Protein AF-A0AAD9DEN1-F1 (afdb_monomer)

Radius of gyration: 35.9 Å; Cα contacts (8 Å, |Δi|>4): 33; chains: 1; bounding box: 87×64×92 Å

Foldseek 3Di:
DDDDDDDDDDDDDDDDPPPDDQPPPPDAAPVPRHGGDHVVPDPPPPPDDDDVPVPPPVCDPDPPPPDDPVVVVVVVVVVVVVVVVVVVVVVVVVVPPPPDDPPPPPPDPDPVVVVVVVVVVVVVVVVVVVVVVVVVVVVVVVVVVVVVVVVVVVVVVVVVVVVPPPPPDDDDDDDDDDDDDDDDDDDDDDDDDDDDDDDDDDDD

Structure (mmCIF, N/CA/C/O backbone):
data_AF-A0AAD9DEN1-F1
#
_entry.id   AF-A0AAD9DEN1-F1
#
loop_
_atom_site.group_PDB
_atom_site.id
_atom_site.type_symbol
_atom_site.label_atom_id
_atom_site.label_alt_id
_atom_site.label_comp_id
_atom_site.label_asym_id
_atom_site.label_entity_id
_atom_site.label_seq_id
_atom_site.pdbx_PDB_ins_code
_atom_site.Cartn_x
_atom_site.Cartn_y
_atom_site.Cartn_z
_atom_site.occupancy
_atom_site.B_iso_or_equiv
_atom_site.auth_seq_id
_atom_site.auth_comp_id
_atom_site.auth_asym_id
_atom_site.auth_atom_id
_atom_site.pdbx_PDB_model_num
ATOM 1 N N . MET A 1 1 ? 27.061 30.970 -52.692 1.00 43.72 1 MET A N 1
ATOM 2 C CA . MET A 1 1 ? 28.138 30.834 -51.692 1.00 43.72 1 MET A CA 1
ATOM 3 C C . MET A 1 1 ? 27.458 30.962 -50.343 1.00 43.72 1 MET A C 1
ATOM 5 O O . MET A 1 1 ? 27.086 32.064 -49.971 1.00 43.72 1 MET A O 1
ATOM 9 N N . GLY A 1 2 ? 27.069 29.817 -49.777 1.00 44.62 2 GLY A N 1
ATOM 10 C CA . GLY A 1 2 ? 26.185 29.726 -48.613 1.00 44.62 2 GLY A CA 1
ATOM 11 C C . GLY A 1 2 ? 26.979 29.827 -47.318 1.00 44.62 2 GLY A C 1
ATOM 12 O O . GLY A 1 2 ? 28.041 29.221 -47.224 1.00 44.62 2 GLY A O 1
ATOM 13 N N . GLY A 1 3 ? 26.462 30.630 -46.388 1.00 46.59 3 GLY A N 1
ATOM 14 C CA . GLY A 1 3 ? 27.059 30.919 -45.093 1.00 46.59 3 GLY A CA 1
ATOM 15 C C . GLY A 1 3 ? 27.027 29.726 -44.144 1.00 46.59 3 GLY A C 1
ATOM 16 O O . GLY A 1 3 ? 26.066 28.962 -44.087 1.00 46.59 3 GLY A O 1
ATOM 17 N N . GLU A 1 4 ? 28.126 29.604 -43.424 1.00 50.53 4 GLU A N 1
ATOM 18 C CA . GLU A 1 4 ? 28.430 28.655 -42.369 1.00 50.53 4 GLU A CA 1
ATOM 19 C C . GLU A 1 4 ? 28.041 29.296 -41.028 1.00 50.53 4 GLU A C 1
ATOM 21 O O . GLU A 1 4 ? 28.682 30.235 -40.564 1.00 50.53 4 GLU A O 1
ATOM 26 N N . GLU A 1 5 ? 26.941 28.832 -40.432 1.00 51.56 5 GLU A N 1
ATOM 27 C CA . GLU A 1 5 ? 26.502 29.254 -39.099 1.00 51.56 5 GLU A CA 1
ATOM 28 C C . GLU A 1 5 ? 26.865 28.166 -38.084 1.00 51.56 5 GLU A C 1
ATOM 30 O O . GLU A 1 5 ? 26.229 27.116 -37.975 1.00 51.56 5 GLU A O 1
ATOM 35 N N . GLU A 1 6 ? 27.952 28.425 -37.364 1.00 51.97 6 GLU A N 1
ATOM 36 C CA . GLU A 1 6 ? 28.507 27.586 -36.311 1.00 51.97 6 GLU A CA 1
ATOM 37 C C . GLU A 1 6 ? 27.709 27.789 -35.010 1.00 51.97 6 GLU A C 1
ATOM 39 O O . GLU A 1 6 ? 27.889 28.762 -34.278 1.00 51.97 6 GLU A O 1
ATOM 44 N N . SER A 1 7 ? 26.788 26.872 -34.706 1.00 55.56 7 SER A N 1
ATOM 45 C CA . SER A 1 7 ? 26.032 26.886 -33.450 1.00 55.56 7 SER A CA 1
ATOM 46 C C . SER A 1 7 ? 26.725 26.031 -32.385 1.00 55.56 7 SER A C 1
ATOM 48 O O . SER A 1 7 ? 26.559 24.810 -32.330 1.00 55.56 7 SER A O 1
ATOM 50 N N . GLN A 1 8 ? 27.486 26.681 -31.507 1.00 55.56 8 GLN A N 1
ATOM 51 C CA . GLN A 1 8 ? 28.039 26.077 -30.296 1.00 55.56 8 GLN A CA 1
ATOM 52 C C . GLN A 1 8 ? 26.941 25.968 -29.225 1.00 55.56 8 GLN A C 1
ATOM 54 O O . GLN A 1 8 ? 26.391 26.976 -28.782 1.00 55.56 8 GLN A O 1
ATOM 59 N N . SER A 1 9 ? 26.621 24.748 -28.778 1.00 43.84 9 SER A N 1
ATOM 60 C CA . SER A 1 9 ? 25.718 24.514 -27.642 1.00 43.84 9 SER A CA 1
ATOM 61 C C . SER A 1 9 ? 26.461 23.840 -26.486 1.00 43.84 9 SER A C 1
ATOM 63 O O . SER A 1 9 ? 26.924 22.706 -26.572 1.00 43.84 9 SER A O 1
ATOM 65 N N . ASN A 1 10 ? 26.573 24.579 -25.381 1.00 49.44 10 ASN A N 1
ATOM 66 C CA . ASN A 1 10 ? 27.095 24.125 -24.099 1.00 49.44 10 ASN A CA 1
ATOM 67 C C . ASN A 1 10 ? 25.929 24.027 -23.105 1.00 49.44 10 ASN A C 1
ATOM 69 O O . ASN A 1 10 ? 25.316 25.045 -22.805 1.00 49.44 10 ASN A O 1
ATOM 73 N N . THR A 1 11 ? 25.625 22.836 -22.584 1.00 40.72 11 THR A N 1
ATOM 74 C CA . THR A 1 11 ? 25.112 22.635 -21.212 1.00 40.72 11 THR A CA 1
ATOM 75 C C . THR A 1 11 ? 25.212 21.159 -20.808 1.00 40.72 11 THR A C 1
ATOM 77 O O . THR A 1 11 ? 24.888 20.244 -21.561 1.00 40.72 11 THR A O 1
ATOM 80 N N . GLN A 1 12 ? 25.712 20.939 -19.592 1.00 55.72 12 GLN A N 1
ATOM 81 C CA . GLN A 1 12 ? 26.040 19.646 -18.991 1.00 55.72 12 GLN A CA 1
ATOM 82 C C . GLN A 1 12 ? 24.822 19.007 -18.300 1.00 55.72 12 GLN A C 1
ATOM 84 O O . GLN A 1 12 ? 24.053 19.686 -17.624 1.00 55.72 12 GLN A O 1
ATOM 89 N N . GLY A 1 13 ? 24.694 17.678 -18.389 1.00 40.97 13 GLY A N 1
ATOM 90 C CA . GLY A 1 13 ? 23.734 16.887 -17.610 1.00 40.97 13 GLY A CA 1
ATOM 91 C C . GLY A 1 13 ? 23.827 15.396 -17.941 1.00 40.97 13 GLY A C 1
ATOM 92 O O . GLY A 1 13 ? 23.319 14.947 -18.964 1.00 40.97 13 GLY A O 1
ATOM 93 N N . GLY A 1 14 ? 24.527 14.628 -17.103 1.00 49.00 14 GLY A N 1
ATOM 94 C CA . GLY A 1 14 ? 24.851 13.221 -17.344 1.00 49.00 14 GLY A CA 1
ATOM 95 C C . GLY A 1 14 ? 23.647 12.272 -17.375 1.00 49.00 14 GLY A C 1
ATOM 96 O O . GLY A 1 14 ? 22.783 12.337 -16.509 1.00 49.00 14 GLY A O 1
ATOM 97 N N . ALA A 1 15 ? 23.634 11.368 -18.362 1.00 46.31 15 ALA A N 1
ATOM 98 C CA . ALA A 1 15 ? 23.240 9.955 -18.266 1.00 46.31 15 ALA A CA 1
ATOM 99 C C . ALA A 1 15 ? 23.145 9.338 -19.676 1.00 46.31 15 ALA A C 1
ATOM 101 O O . ALA A 1 15 ? 22.338 9.740 -20.512 1.00 46.31 15 ALA A O 1
ATOM 102 N N . THR A 1 16 ? 23.940 8.290 -19.890 1.00 48.41 16 THR A N 1
ATOM 103 C CA . THR A 1 16 ? 23.879 7.312 -20.990 1.00 48.41 16 THR A CA 1
ATOM 104 C C . THR A 1 16 ? 24.191 7.815 -22.406 1.00 48.41 16 THR A C 1
ATOM 106 O O . THR A 1 16 ? 23.348 8.297 -23.159 1.00 48.41 16 THR A O 1
ATOM 109 N N . LYS A 1 17 ? 25.440 7.556 -22.798 1.00 53.66 17 LYS A N 1
ATOM 110 C CA . LYS A 1 17 ? 25.926 7.402 -24.171 1.00 53.66 17 LYS A CA 1
ATOM 111 C C . LYS A 1 17 ? 25.241 6.188 -24.826 1.00 53.66 17 LYS A C 1
ATOM 113 O O . LYS A 1 17 ? 25.824 5.116 -24.916 1.00 53.66 17 LYS A O 1
ATOM 118 N N . ARG A 1 18 ? 23.963 6.329 -25.186 1.00 57.78 18 ARG A N 1
ATOM 119 C CA . ARG A 1 18 ? 23.214 5.453 -26.112 1.00 57.78 18 ARG A CA 1
ATOM 120 C C . ARG A 1 18 ? 22.249 6.309 -26.938 1.00 57.78 18 ARG A C 1
ATOM 122 O O . ARG A 1 18 ? 21.041 6.126 -26.911 1.00 57.78 18 ARG A O 1
ATOM 129 N N . LYS A 1 19 ? 22.805 7.318 -27.594 1.00 59.97 19 LYS A N 1
ATOM 130 C CA . LYS A 1 19 ? 22.147 8.207 -28.557 1.00 59.97 19 LYS A CA 1
ATOM 131 C C . LYS A 1 19 ? 23.167 8.276 -29.692 1.00 59.97 19 LYS A C 1
ATOM 133 O O . LYS A 1 19 ? 24.286 8.666 -29.398 1.00 59.97 19 LYS A O 1
ATOM 138 N N . GLU A 1 20 ? 23.124 7.290 -30.584 1.00 59.09 20 GLU A N 1
ATOM 139 C CA . GLU A 1 20 ? 22.760 7.502 -31.995 1.00 59.09 20 GLU A CA 1
ATOM 140 C C . GLU A 1 20 ? 22.452 6.160 -32.707 1.00 59.09 20 GLU A C 1
ATOM 142 O O . GLU A 1 20 ? 22.530 6.058 -33.925 1.00 59.09 20 GLU A O 1
ATOM 147 N N . SER A 1 21 ? 22.160 5.075 -31.979 1.00 69.19 21 SER A N 1
ATOM 148 C CA . SER A 1 21 ? 21.808 3.808 -32.633 1.00 69.19 21 SER A CA 1
ATOM 149 C C . SER A 1 21 ? 20.347 3.851 -33.076 1.00 69.19 21 SER A C 1
ATOM 151 O O . SER A 1 21 ? 19.450 3.743 -32.226 1.00 69.19 21 SER A O 1
ATOM 153 N N . THR A 1 22 ? 20.112 3.980 -34.386 1.00 77.38 22 THR A N 1
ATOM 154 C CA . THR A 1 22 ? 18.838 3.604 -35.017 1.00 77.38 22 THR A CA 1
ATOM 155 C C . THR A 1 22 ? 18.399 2.275 -34.400 1.00 77.38 22 THR A C 1
ATOM 157 O O . THR A 1 22 ? 19.234 1.371 -34.270 1.00 77.38 22 THR A O 1
ATOM 160 N N . PRO A 1 23 ? 17.161 2.170 -33.889 1.00 82.69 23 PRO A N 1
ATOM 161 C CA . PRO A 1 23 ? 16.724 0.939 -33.252 1.00 82.69 23 PRO A CA 1
ATOM 162 C C . PRO A 1 23 ? 16.836 -0.234 -34.247 1.00 82.69 23 PRO A C 1
ATOM 164 O O . PRO A 1 23 ? 16.796 0.006 -35.456 1.00 82.69 23 PRO A O 1
ATOM 167 N N . PRO A 1 24 ? 17.002 -1.480 -33.763 1.00 83.38 24 PRO A N 1
ATOM 168 C CA . PRO A 1 24 ? 17.065 -2.654 -34.627 1.00 83.38 24 PRO A CA 1
ATOM 169 C C . PRO A 1 24 ? 15.891 -2.715 -35.605 1.00 83.38 24 PRO A C 1
ATOM 171 O O . PRO A 1 24 ? 14.788 -2.256 -35.2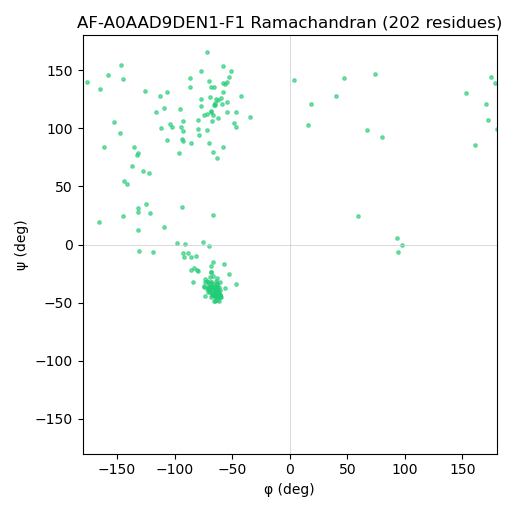88 1.00 83.38 24 PRO A O 1
ATOM 174 N N . ASP A 1 25 ? 16.141 -3.301 -36.775 1.00 80.19 25 ASP A N 1
ATOM 175 C CA . ASP A 1 25 ? 15.117 -3.476 -37.798 1.00 80.19 25 ASP A CA 1
ATOM 176 C C . ASP A 1 25 ? 13.933 -4.281 -37.230 1.00 80.19 25 ASP A C 1
ATOM 178 O O . ASP A 1 25 ? 14.125 -5.273 -36.523 1.00 80.19 25 ASP A O 1
ATOM 182 N N . GLY A 1 26 ? 12.714 -3.785 -37.448 1.00 89.19 26 GLY A N 1
ATOM 183 C CA . GLY A 1 26 ? 11.480 -4.295 -36.831 1.00 89.19 26 GLY A CA 1
ATOM 184 C C . GLY A 1 26 ? 11.024 -3.599 -35.537 1.00 89.19 26 GLY A C 1
ATOM 185 O O . GLY A 1 26 ? 9.917 -3.861 -35.065 1.00 89.19 26 GLY A O 1
ATOM 186 N N . TYR A 1 27 ? 11.801 -2.679 -34.954 1.00 91.38 27 TYR A N 1
ATOM 187 C CA . TYR A 1 27 ? 11.312 -1.876 -33.826 1.00 91.38 27 TYR A CA 1
ATOM 188 C C . TYR A 1 27 ? 10.366 -0.760 -34.287 1.00 91.38 27 TYR A C 1
ATOM 190 O O . TYR A 1 27 ? 10.745 0.120 -35.063 1.00 91.38 27 TYR A O 1
ATOM 198 N N . VAL A 1 28 ? 9.164 -0.738 -33.712 1.00 93.81 28 VAL A N 1
ATOM 199 C CA . VAL A 1 28 ? 8.135 0.275 -33.968 1.00 93.81 28 VAL A CA 1
ATOM 200 C C . VAL A 1 28 ? 7.908 1.118 -32.708 1.00 93.81 28 VAL A C 1
ATOM 202 O O . VAL A 1 28 ? 7.681 0.590 -31.615 1.00 93.81 28 VAL A O 1
ATOM 205 N N . CYS A 1 29 ? 7.971 2.448 -32.835 1.00 91.56 29 CYS A N 1
ATOM 206 C CA . CYS A 1 29 ? 7.746 3.349 -31.706 1.00 91.56 29 CYS A CA 1
ATOM 207 C C . CYS A 1 29 ? 6.299 3.244 -31.204 1.00 91.56 29 CYS A C 1
ATOM 209 O O . CYS A 1 29 ? 5.364 3.556 -31.928 1.00 91.56 29 CYS A O 1
ATOM 211 N N . ARG A 1 30 ? 6.095 2.892 -29.929 1.00 93.25 30 ARG A N 1
ATOM 212 C CA . ARG A 1 30 ? 4.744 2.720 -29.355 1.00 93.25 30 ARG A CA 1
ATOM 213 C C . ARG A 1 30 ? 3.910 4.003 -29.238 1.00 93.25 30 ARG A C 1
ATOM 215 O O . ARG A 1 30 ? 2.719 3.906 -28.987 1.00 93.25 30 ARG A O 1
ATOM 222 N N . LEU A 1 31 ? 4.511 5.192 -29.362 1.00 90.81 31 LEU A N 1
ATOM 223 C CA . LEU A 1 31 ? 3.752 6.452 -29.299 1.00 90.81 31 LEU A CA 1
ATOM 224 C C . LEU A 1 31 ? 3.122 6.843 -30.635 1.00 90.81 31 LEU A C 1
ATOM 226 O O . LEU A 1 31 ? 2.099 7.516 -30.639 1.00 90.81 31 LEU A O 1
ATOM 230 N N . CYS A 1 32 ? 3.764 6.498 -31.750 1.00 92.56 32 CYS A N 1
ATOM 231 C CA . CYS A 1 32 ? 3.368 6.972 -33.078 1.00 92.56 32 CYS A CA 1
ATOM 232 C C . CYS A 1 32 ? 3.253 5.865 -34.124 1.00 92.56 32 CYS A C 1
ATOM 234 O O . CYS A 1 32 ? 2.845 6.137 -35.245 1.00 92.56 32 CYS A O 1
ATOM 236 N N . SER A 1 33 ? 3.624 4.639 -33.765 1.00 93.81 33 SER A N 1
ATOM 237 C CA . SER A 1 33 ? 3.623 3.456 -34.621 1.00 93.81 33 SER A CA 1
ATOM 238 C C . SER A 1 33 ? 4.506 3.562 -35.871 1.00 93.81 33 SER A C 1
ATOM 240 O O . SER A 1 33 ? 4.285 2.853 -36.846 1.00 9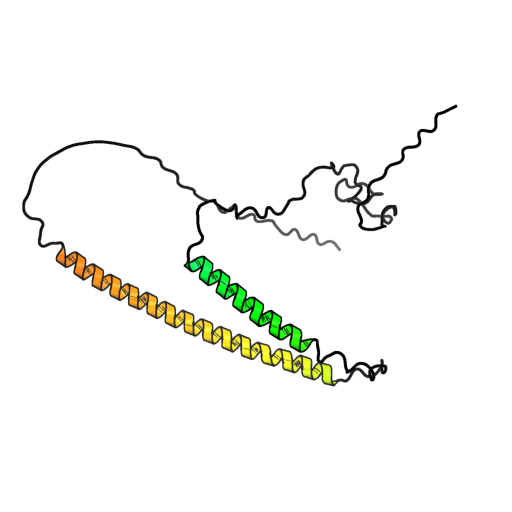3.81 33 SER A O 1
ATOM 242 N N . VAL A 1 34 ? 5.539 4.412 -35.842 1.00 91.06 34 VAL A N 1
ATOM 243 C CA . VAL A 1 34 ? 6.503 4.572 -36.944 1.00 91.06 34 VAL A CA 1
ATOM 244 C C . VAL A 1 34 ? 7.843 3.922 -36.560 1.00 91.06 34 VAL A C 1
ATOM 246 O O . VAL A 1 34 ? 8.338 4.174 -35.452 1.00 91.06 34 VAL A O 1
ATOM 2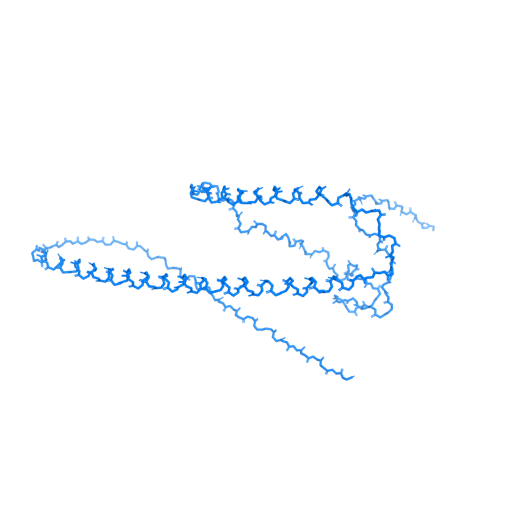49 N N . PRO A 1 35 ? 8.443 3.078 -37.422 1.00 92.44 35 PRO A N 1
ATOM 250 C CA . PRO A 1 35 ? 9.772 2.519 -37.183 1.00 92.44 35 PRO A CA 1
ATOM 251 C C . PRO A 1 35 ? 10.878 3.577 -37.340 1.00 92.44 35 PRO A C 1
ATOM 253 O O . PRO A 1 35 ? 10.664 4.663 -37.875 1.00 92.44 35 PRO A O 1
ATOM 256 N N . GLY A 1 36 ? 12.085 3.272 -36.859 1.00 89.19 36 GLY A N 1
ATOM 257 C CA . GLY A 1 36 ? 13.276 4.099 -37.112 1.00 89.19 36 GLY A CA 1
ATOM 258 C C . GLY A 1 36 ? 13.670 5.091 -36.012 1.00 89.19 36 GLY A C 1
ATOM 259 O O . GLY A 1 36 ? 14.695 5.754 -36.139 1.00 89.19 36 GLY A O 1
ATOM 260 N N . HIS A 1 37 ? 12.935 5.173 -34.899 1.00 89.56 37 HIS A N 1
ATOM 261 C CA . HIS A 1 37 ? 13.358 5.955 -33.731 1.00 89.56 37 HIS A CA 1
ATOM 262 C C . HIS A 1 37 ? 12.899 5.327 -32.414 1.00 89.56 37 HIS A C 1
ATOM 264 O O . HIS A 1 37 ? 11.897 4.620 -32.348 1.00 89.56 37 HIS A O 1
ATOM 270 N N . TRP A 1 38 ? 13.622 5.620 -31.334 1.00 90.19 38 TRP A N 1
ATOM 271 C CA . TRP A 1 38 ? 13.237 5.214 -29.984 1.00 90.19 38 TRP A CA 1
ATOM 272 C C . TRP A 1 38 ? 12.115 6.098 -29.435 1.00 90.19 38 TRP A C 1
ATOM 274 O O . TRP A 1 38 ? 12.099 7.305 -29.665 1.00 90.19 38 TRP A O 1
ATOM 284 N N . ILE A 1 39 ? 11.259 5.528 -28.581 1.00 89.19 39 ILE A N 1
ATOM 285 C CA . ILE A 1 39 ? 10.200 6.233 -27.826 1.00 89.19 39 ILE A CA 1
ATOM 286 C C . ILE A 1 39 ? 10.697 7.531 -27.153 1.00 89.19 39 ILE A C 1
ATOM 288 O O . ILE A 1 39 ? 9.970 8.519 -27.055 1.00 89.19 39 ILE A O 1
ATOM 292 N N . GLN A 1 40 ? 11.950 7.553 -26.696 1.00 84.75 40 GLN A N 1
ATOM 293 C CA . GLN A 1 40 ? 12.546 8.714 -26.031 1.00 84.75 40 GLN A CA 1
ATOM 294 C C . GLN A 1 40 ? 12.790 9.909 -26.968 1.00 84.75 40 GLN A C 1
ATOM 296 O O . GLN A 1 40 ? 12.752 11.040 -26.486 1.00 84.75 40 GLN A O 1
ATOM 301 N N . VAL A 1 41 ? 13.008 9.649 -28.263 1.00 83.62 41 VAL A N 1
ATOM 302 C CA . VAL A 1 41 ? 13.330 10.620 -29.332 1.00 83.62 41 VAL A CA 1
ATOM 303 C C . VAL A 1 41 ? 12.143 10.787 -30.298 1.00 83.62 41 VAL A C 1
ATOM 305 O O . VAL A 1 41 ? 12.279 11.296 -31.402 1.00 83.62 41 VAL A O 1
ATOM 308 N N . CYS A 1 42 ? 10.956 10.324 -29.904 1.00 87.94 42 CYS A N 1
ATOM 309 C CA . CYS A 1 42 ? 9.774 10.369 -30.753 1.00 87.94 42 CYS A CA 1
ATOM 310 C C . CYS A 1 42 ? 9.363 11.821 -31.070 1.00 87.94 42 CYS A C 1
ATOM 312 O O . CYS A 1 42 ? 9.129 12.584 -30.132 1.00 87.94 42 CYS A O 1
ATOM 314 N N . PRO A 1 43 ? 9.227 12.215 -32.353 1.00 86.69 43 PRO A N 1
ATOM 315 C CA . PRO A 1 43 ? 8.908 13.594 -32.736 1.00 86.69 43 PRO A CA 1
ATOM 316 C C . PRO A 1 43 ? 7.501 14.024 -32.296 1.00 86.69 43 PRO A C 1
ATOM 318 O O . PRO A 1 43 ? 7.259 15.197 -32.028 1.00 86.69 43 PRO A O 1
ATOM 321 N N . THR A 1 44 ? 6.569 13.078 -32.163 1.00 86.75 44 THR A N 1
ATOM 322 C CA . THR A 1 44 ? 5.210 13.313 -31.648 1.00 86.75 44 THR A CA 1
ATOM 323 C C . THR A 1 44 ? 5.138 13.359 -30.127 1.00 86.75 44 THR A C 1
ATOM 325 O O . THR A 1 44 ? 4.103 13.753 -29.583 1.00 86.75 44 THR A O 1
ATOM 328 N N . LYS A 1 45 ? 6.214 12.996 -29.414 1.00 83.69 45 LYS A N 1
ATOM 329 C CA . LYS A 1 45 ? 6.294 13.180 -27.965 1.00 83.69 45 LYS A CA 1
ATOM 330 C C . LYS A 1 45 ? 6.402 14.678 -27.692 1.00 83.69 45 LYS A C 1
ATOM 332 O O . LYS A 1 45 ? 7.500 15.218 -27.582 1.00 83.69 45 LYS A O 1
ATOM 337 N N . LYS A 1 46 ? 5.249 15.342 -27.578 1.00 76.06 46 LYS A N 1
ATOM 338 C CA . LYS A 1 46 ? 5.135 16.727 -27.116 1.00 76.06 46 LYS A CA 1
ATOM 339 C C . LYS A 1 46 ? 6.004 16.851 -25.864 1.00 76.06 46 LYS A C 1
ATOM 341 O O . LYS A 1 46 ? 5.788 16.153 -24.873 1.00 76.06 46 LYS A O 1
ATOM 346 N N . THR A 1 47 ? 7.066 17.645 -25.951 1.00 64.56 47 THR A N 1
ATOM 347 C CA . THR A 1 47 ? 8.006 17.915 -24.861 1.00 64.56 47 THR A CA 1
ATOM 348 C C . THR A 1 47 ? 7.279 18.687 -23.777 1.00 64.56 47 THR A C 1
ATOM 350 O O . THR A 1 47 ? 7.339 19.908 -23.706 1.00 64.56 47 THR A O 1
ATOM 353 N N . GLY A 1 48 ? 6.519 17.979 -22.964 1.00 65.19 48 GLY A N 1
ATOM 354 C CA . GLY A 1 48 ? 5.663 18.621 -21.997 1.00 65.19 48 GLY A CA 1
ATOM 355 C C . GLY A 1 48 ? 4.604 17.655 -21.559 1.00 65.19 48 GLY A C 1
ATOM 356 O O . GLY A 1 48 ? 3.517 17.676 -22.095 1.00 65.19 48 GLY A O 1
ATOM 357 N N . ASP A 1 49 ? 4.940 16.841 -20.571 1.00 55.34 49 ASP A N 1
ATOM 358 C CA . ASP A 1 49 ? 4.097 16.764 -19.395 1.00 55.34 49 ASP A CA 1
ATOM 359 C C . ASP A 1 49 ? 4.989 16.359 -18.236 1.00 55.34 49 ASP A C 1
ATOM 361 O O . ASP A 1 49 ? 5.535 15.259 -18.176 1.00 55.34 49 ASP A O 1
ATOM 365 N N . LYS A 1 50 ? 5.249 17.383 -17.419 1.00 54.25 50 LYS A N 1
ATOM 366 C CA . LYS A 1 50 ? 5.598 17.378 -16.003 1.00 54.25 50 LYS A CA 1
ATOM 367 C C . LYS A 1 50 ? 6.106 16.017 -15.534 1.00 54.25 50 LYS A C 1
ATOM 369 O O . LYS A 1 50 ? 5.341 15.056 -15.482 1.00 54.25 50 LYS A O 1
ATOM 374 N N . LYS A 1 51 ? 7.347 15.979 -15.013 1.00 53.28 51 LYS A N 1
ATOM 375 C CA . LYS A 1 51 ? 7.636 15.119 -13.855 1.00 53.28 51 LYS A CA 1
ATOM 376 C C . LYS A 1 51 ? 6.355 15.158 -13.031 1.00 53.28 51 LYS A C 1
ATOM 378 O O . LYS A 1 51 ? 6.039 16.211 -12.472 1.00 53.28 51 LYS A O 1
ATOM 383 N N . ARG A 1 52 ? 5.613 14.049 -12.983 1.00 56.16 52 ARG A N 1
ATOM 384 C CA . ARG A 1 52 ? 4.808 13.740 -11.821 1.00 56.16 52 ARG A CA 1
ATOM 385 C C . ARG A 1 52 ? 5.865 13.723 -10.730 1.00 56.16 52 ARG A C 1
ATOM 387 O O . ARG A 1 52 ? 6.470 12.691 -10.456 1.00 56.16 52 ARG A O 1
ATOM 394 N N . LYS A 1 53 ? 6.203 14.909 -10.197 1.00 55.03 53 LYS A N 1
ATOM 395 C CA . LYS A 1 53 ? 6.644 15.033 -8.827 1.00 55.03 53 LYS A CA 1
ATOM 396 C C . LYS A 1 53 ? 5.548 14.229 -8.167 1.00 55.03 53 LYS A C 1
ATOM 398 O O . LYS A 1 53 ? 4.395 14.649 -8.215 1.00 55.03 53 LYS A O 1
ATOM 403 N N . ARG A 1 54 ? 5.870 13.003 -7.747 1.00 53.47 54 ARG A N 1
ATOM 404 C CA . ARG A 1 54 ? 5.138 12.387 -6.656 1.00 53.47 54 ARG A CA 1
ATOM 405 C C . ARG A 1 54 ? 5.112 13.512 -5.652 1.00 53.47 54 ARG A C 1
ATOM 407 O O . ARG A 1 54 ? 6.176 13.904 -5.174 1.00 53.47 54 ARG A O 1
ATOM 414 N N . THR A 1 55 ? 3.987 14.200 -5.580 1.00 52.78 55 THR A N 1
ATOM 415 C CA . THR A 1 55 ? 3.811 15.275 -4.641 1.00 52.78 55 THR A CA 1
ATOM 416 C C . THR A 1 55 ? 4.134 14.614 -3.312 1.00 52.78 55 THR A C 1
ATOM 418 O O . THR A 1 55 ? 3.502 13.613 -2.982 1.00 52.78 55 THR A O 1
ATOM 421 N N . PRO A 1 56 ? 5.110 15.099 -2.531 1.00 58.28 56 PRO A N 1
ATOM 422 C CA . PRO A 1 56 ? 5.187 14.754 -1.114 1.00 58.28 56 PRO A CA 1
ATOM 423 C C . PRO A 1 56 ? 3.983 15.355 -0.351 1.00 58.28 56 PRO A C 1
ATOM 425 O O . PRO A 1 56 ? 4.078 15.686 0.820 1.00 58.28 56 PRO A O 1
ATOM 428 N N . SER A 1 57 ? 2.868 15.601 -1.041 1.00 54.50 57 SER A N 1
ATOM 429 C CA . SER A 1 57 ? 1.844 16.591 -0.736 1.00 54.50 57 SER A CA 1
ATOM 430 C C . SER A 1 57 ? 0.507 15.880 -0.590 1.00 54.50 57 SER A C 1
ATOM 432 O O . SER A 1 57 ? -0.410 16.127 -1.354 1.00 54.50 57 SER A O 1
ATOM 434 N N . ASP A 1 58 ? 0.462 14.980 0.388 1.00 55.31 58 ASP A N 1
ATOM 435 C CA . ASP A 1 58 ? -0.645 14.930 1.351 1.00 55.31 58 ASP A CA 1
ATOM 436 C C . ASP A 1 58 ? -0.111 15.093 2.788 1.00 55.31 58 ASP A C 1
ATOM 438 O O . ASP A 1 58 ? -0.700 14.639 3.758 1.00 55.31 58 ASP A O 1
ATOM 442 N N . HIS A 1 59 ? 1.026 15.778 2.953 1.00 63.00 59 HIS A N 1
ATOM 443 C CA . HIS A 1 59 ? 1.378 16.384 4.233 1.00 63.00 59 HIS A CA 1
ATOM 444 C C . HIS A 1 59 ? 1.838 17.818 3.977 1.00 63.00 59 HIS A C 1
ATOM 446 O O . HIS A 1 59 ? 3.027 18.127 3.936 1.00 63.00 59 HIS A O 1
ATOM 452 N N . VAL A 1 60 ? 0.877 18.714 3.745 1.00 66.38 60 VAL A N 1
ATOM 453 C CA . VAL A 1 60 ? 1.126 20.147 3.934 1.00 66.38 60 VAL A CA 1
ATOM 454 C C . VAL A 1 60 ? 1.365 20.328 5.436 1.00 66.38 60 VAL A C 1
ATOM 456 O O . VAL A 1 60 ? 0.490 19.955 6.218 1.00 66.38 60 VAL A O 1
ATOM 459 N N . PRO A 1 61 ? 2.530 20.823 5.888 1.00 63.88 61 PRO A N 1
ATOM 460 C CA . PRO A 1 61 ? 2.710 21.174 7.289 1.00 63.88 61 PRO A CA 1
ATOM 461 C C . PRO A 1 61 ? 1.714 22.290 7.603 1.00 63.88 61 PRO A C 1
ATOM 463 O O . PRO A 1 61 ? 1.853 23.396 7.084 1.00 63.88 61 PRO A O 1
ATOM 466 N N . VAL A 1 62 ? 0.671 21.989 8.379 1.00 66.25 62 VAL A N 1
ATOM 467 C CA . VAL A 1 62 ? -0.266 23.008 8.854 1.00 66.25 62 VAL A CA 1
ATOM 468 C C . VAL A 1 62 ? 0.480 23.824 9.910 1.00 66.25 62 VAL A C 1
ATOM 470 O O . VAL A 1 62 ? 0.800 23.272 10.964 1.00 66.25 62 VAL A O 1
ATOM 473 N N . PRO A 1 63 ? 0.790 25.109 9.666 1.00 70.12 63 PRO A N 1
ATOM 4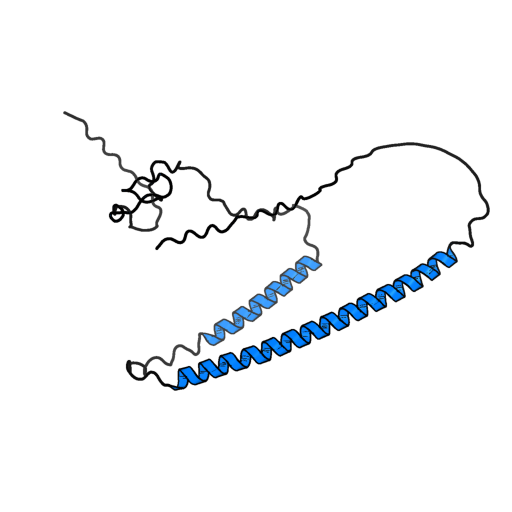74 C CA . PRO A 1 63 ? 1.418 25.934 10.686 1.00 70.12 63 PRO A CA 1
ATOM 475 C C . PRO A 1 63 ? 0.455 26.042 11.879 1.00 70.12 63 PRO A C 1
ATOM 477 O O . PRO A 1 63 ? -0.701 26.423 11.700 1.00 70.12 63 PRO A O 1
ATOM 480 N N . GLY A 1 64 ? 0.909 25.674 13.080 1.00 69.19 64 GLY A N 1
ATOM 481 C CA . GLY A 1 64 ? 0.134 25.812 14.321 1.00 69.19 64 GLY A CA 1
ATOM 482 C C . GLY A 1 64 ? -0.687 24.594 14.760 1.00 69.19 64 GLY A C 1
ATOM 483 O O . GLY A 1 64 ? -1.415 24.696 15.743 1.00 69.19 64 GLY A O 1
ATOM 484 N N . LYS A 1 65 ? -0.584 23.439 14.085 1.00 76.44 65 LYS A N 1
ATOM 485 C CA . LYS A 1 65 ? -0.832 22.156 14.763 1.00 76.44 65 LYS A CA 1
ATOM 486 C C . LYS A 1 65 ? 0.514 21.645 15.254 1.00 76.44 65 LYS A C 1
ATOM 488 O O . LYS A 1 65 ? 1.228 20.979 14.508 1.00 76.44 65 LYS A O 1
ATOM 493 N N . ASP A 1 66 ? 0.874 22.006 16.479 1.00 76.06 66 ASP A N 1
ATOM 494 C CA . ASP A 1 66 ? 1.948 21.298 17.162 1.00 76.06 66 ASP A CA 1
ATOM 495 C C . ASP A 1 66 ? 1.518 19.823 17.270 1.00 76.06 66 ASP A C 1
ATOM 497 O O . ASP A 1 66 ? 0.385 19.564 17.693 1.00 76.06 66 ASP A O 1
ATOM 501 N N . PRO A 1 67 ? 2.341 18.863 16.803 1.00 79.88 67 PRO A N 1
ATOM 502 C CA . PRO A 1 67 ? 2.006 17.447 16.897 1.00 79.88 67 PRO A CA 1
ATOM 503 C C . PRO A 1 67 ? 1.702 17.108 18.355 1.00 79.88 67 PRO A C 1
ATOM 505 O O . PRO A 1 67 ? 2.371 17.623 19.260 1.00 79.88 67 PRO A O 1
ATOM 508 N N . SER A 1 68 ? 0.686 16.272 18.582 1.00 89.00 68 SER A N 1
ATOM 509 C CA . SER A 1 68 ? 0.311 15.876 19.938 1.00 89.00 68 SER A CA 1
ATOM 510 C C . SER A 1 68 ? 1.554 15.338 20.656 1.00 89.00 68 SER A C 1
ATOM 512 O O . SER A 1 68 ? 2.379 14.667 20.026 1.00 89.00 68 SER A O 1
ATOM 514 N N . PRO A 1 69 ? 1.729 15.580 21.966 1.00 91.06 69 PRO A N 1
ATOM 515 C CA . PRO A 1 69 ? 2.813 14.956 22.724 1.00 91.06 69 PRO A CA 1
ATOM 516 C C . PRO A 1 69 ? 2.841 13.422 22.567 1.00 91.06 69 PRO A C 1
ATOM 518 O O . PRO A 1 69 ? 3.909 12.818 22.669 1.00 91.06 69 PRO A O 1
ATOM 521 N N . GLU A 1 70 ? 1.699 12.801 22.256 1.00 89.44 70 GLU A N 1
ATOM 522 C CA . GLU A 1 70 ? 1.597 11.378 21.916 1.00 89.44 70 GLU A CA 1
ATOM 523 C C . GLU A 1 70 ? 2.263 11.042 20.568 1.00 89.44 70 GLU A C 1
ATOM 525 O O . GLU A 1 70 ? 3.069 10.112 20.506 1.00 89.44 70 GLU A O 1
ATOM 530 N N . ASP A 1 71 ? 2.030 11.846 19.525 1.00 86.75 71 ASP A N 1
ATOM 531 C CA . ASP A 1 71 ? 2.643 11.677 18.196 1.00 86.75 71 ASP A CA 1
ATOM 532 C C . ASP A 1 71 ? 4.169 11.844 18.262 1.00 86.75 71 ASP A C 1
ATOM 534 O O . ASP A 1 71 ? 4.935 11.130 17.607 1.00 86.75 71 ASP A O 1
ATOM 538 N N . VAL A 1 72 ? 4.631 12.783 19.096 1.00 90.94 72 VAL A N 1
ATOM 539 C CA . VAL A 1 72 ? 6.062 13.017 19.329 1.00 90.94 72 VAL A CA 1
ATOM 540 C C . VAL A 1 72 ? 6.705 11.809 20.015 1.00 90.94 72 VAL A C 1
ATOM 542 O O . VAL A 1 72 ? 7.788 11.375 19.608 1.00 90.94 72 VAL A O 1
ATOM 545 N N . ALA A 1 73 ? 6.046 11.233 21.023 1.00 94.69 73 ALA A N 1
ATOM 546 C CA . ALA A 1 73 ? 6.538 10.043 21.715 1.00 94.69 73 ALA A CA 1
ATOM 547 C C . ALA A 1 73 ? 6.566 8.808 20.794 1.00 94.69 73 ALA A C 1
ATOM 549 O O . ALA A 1 73 ? 7.529 8.034 20.816 1.00 94.69 73 ALA A O 1
ATOM 550 N N . GLU A 1 74 ? 5.552 8.635 19.943 1.00 94.44 74 GLU A N 1
ATOM 551 C CA . GLU A 1 74 ? 5.508 7.546 18.964 1.00 94.44 74 GLU A CA 1
ATOM 552 C C . GLU A 1 74 ? 6.630 7.669 17.920 1.00 94.44 74 GLU A C 1
ATOM 554 O O . GLU A 1 74 ? 7.335 6.690 17.639 1.00 94.44 74 GLU A O 1
ATOM 559 N N . ALA A 1 75 ? 6.878 8.880 17.412 1.00 91.06 75 ALA A N 1
ATOM 560 C CA . ALA A 1 75 ? 7.973 9.143 16.483 1.00 91.06 75 ALA A CA 1
ATOM 561 C C . ALA A 1 75 ? 9.352 8.844 17.104 1.00 91.06 75 ALA A C 1
ATOM 563 O O . ALA A 1 75 ? 10.211 8.246 16.446 1.00 91.06 75 ALA A O 1
ATOM 564 N N . GLN A 1 76 ? 9.563 9.196 18.377 1.00 95.81 76 GLN A N 1
ATOM 565 C CA . GLN A 1 76 ? 10.799 8.871 19.101 1.00 95.81 76 GLN A CA 1
ATOM 566 C C . GLN A 1 76 ? 10.987 7.356 19.265 1.00 95.81 76 GLN A C 1
ATOM 568 O O . GLN A 1 76 ? 12.074 6.836 19.003 1.00 95.81 76 GLN A O 1
ATOM 573 N N . LYS A 1 77 ? 9.921 6.625 19.611 1.00 95.94 77 LYS A N 1
ATOM 574 C CA . LYS A 1 77 ? 9.948 5.159 19.733 1.00 95.94 77 LYS A CA 1
ATOM 575 C C . LYS A 1 77 ? 10.278 4.474 18.404 1.00 95.94 77 LYS A C 1
ATOM 577 O O . LYS A 1 77 ? 11.059 3.523 18.365 1.00 95.94 77 LYS A O 1
ATOM 582 N N . MET A 1 78 ? 9.719 4.969 17.301 1.00 93.31 78 MET A N 1
ATOM 583 C CA . MET A 1 78 ? 10.038 4.488 15.953 1.00 93.31 78 MET A CA 1
ATOM 584 C C . MET A 1 78 ? 11.517 4.704 15.602 1.00 93.31 78 MET A C 1
ATOM 586 O O . MET A 1 78 ? 12.168 3.798 15.075 1.00 93.31 78 MET A O 1
ATOM 590 N N . GLN A 1 79 ? 12.076 5.872 15.933 1.00 91.19 79 GLN A N 1
ATOM 591 C CA . GLN A 1 79 ? 13.502 6.143 15.728 1.00 91.19 79 GLN A CA 1
ATOM 592 C C . GLN A 1 79 ? 14.399 5.229 16.573 1.00 91.19 79 GLN A C 1
ATOM 594 O O . GLN A 1 79 ? 15.409 4.736 16.066 1.00 91.19 79 GLN A O 1
ATOM 599 N N . GLU A 1 80 ? 14.021 4.939 17.820 1.00 94.19 80 GLU A N 1
ATOM 600 C CA . GLU A 1 80 ? 14.760 4.016 18.689 1.00 94.19 80 GLU A CA 1
ATOM 601 C C . GLU A 1 80 ? 14.838 2.601 18.085 1.00 94.19 80 GLU A C 1
ATOM 603 O O . GLU A 1 80 ? 15.911 1.989 18.050 1.00 94.19 80 GLU A O 1
ATOM 608 N N . ILE A 1 81 ? 13.727 2.102 17.529 1.00 88.25 81 ILE A N 1
ATOM 609 C CA . ILE A 1 81 ? 13.672 0.796 16.853 1.00 88.25 81 ILE A CA 1
ATOM 610 C C . ILE A 1 81 ? 14.611 0.764 15.639 1.00 88.25 81 ILE A C 1
ATOM 612 O O . ILE A 1 81 ? 15.367 -0.195 15.459 1.00 88.25 81 ILE A O 1
ATOM 616 N N . LEU A 1 82 ? 14.598 1.813 14.813 1.00 84.69 82 LEU A N 1
ATOM 617 C CA . LEU A 1 82 ? 15.456 1.892 13.629 1.00 84.69 82 LEU A CA 1
ATOM 618 C C . LEU A 1 82 ? 16.942 1.932 14.005 1.00 84.69 82 LEU A C 1
ATOM 620 O O . LEU A 1 82 ? 17.747 1.209 13.414 1.00 84.69 82 LEU A O 1
ATOM 624 N N . LEU A 1 83 ? 17.309 2.710 15.023 1.00 86.75 83 LEU A N 1
ATOM 625 C CA . LEU A 1 83 ? 18.692 2.800 15.497 1.00 86.75 83 LEU A CA 1
ATOM 626 C C . LEU A 1 83 ? 19.186 1.485 16.108 1.00 86.75 83 LEU A C 1
ATOM 628 O O . LEU A 1 83 ? 20.343 1.103 15.899 1.00 86.75 83 LEU A O 1
ATOM 632 N N . ARG A 1 84 ? 18.308 0.746 16.794 1.00 83.94 84 ARG A N 1
ATOM 633 C CA . ARG A 1 84 ? 18.626 -0.587 17.316 1.00 83.94 84 ARG A CA 1
ATOM 634 C C . ARG A 1 84 ? 18.989 -1.564 16.193 1.00 83.94 84 ARG A C 1
ATOM 636 O O . ARG A 1 84 ? 19.943 -2.325 16.345 1.00 83.94 84 ARG A O 1
ATOM 643 N N . ASN A 1 85 ? 18.295 -1.502 15.057 1.00 72.69 85 ASN A N 1
ATOM 644 C CA . ASN A 1 85 ? 18.539 -2.395 13.919 1.00 72.69 85 ASN A CA 1
ATOM 645 C C . ASN A 1 85 ? 19.819 -2.041 13.142 1.00 72.69 85 ASN A C 1
ATOM 647 O O . ASN A 1 85 ? 20.568 -2.938 12.754 1.00 72.69 85 ASN A O 1
ATOM 651 N N . VAL A 1 86 ? 20.140 -0.751 13.000 1.00 71.12 86 VAL A N 1
ATOM 652 C CA . VAL A 1 86 ? 21.377 -0.297 12.328 1.00 71.12 86 VAL A CA 1
ATOM 653 C C . VAL A 1 86 ? 22.643 -0.760 13.069 1.00 71.12 86 VAL A C 1
ATOM 655 O O . VAL A 1 86 ? 23.687 -0.982 12.449 1.00 71.12 86 VAL A O 1
ATOM 658 N N . SER A 1 87 ? 22.572 -0.937 14.392 1.00 57.38 87 SER A N 1
ATOM 659 C CA . SER A 1 87 ? 23.712 -1.404 15.192 1.00 57.38 87 SER A CA 1
ATOM 660 C C . SER A 1 87 ? 24.012 -2.901 14.998 1.00 57.38 87 SER A C 1
ATOM 662 O O . SER A 1 87 ? 25.171 -3.316 15.046 1.00 57.38 87 SER A O 1
ATOM 664 N N . VAL A 1 88 ? 22.996 -3.718 14.692 1.00 58.00 88 VAL A N 1
ATOM 665 C CA . VAL A 1 88 ? 23.169 -5.167 14.475 1.00 58.00 88 VAL A CA 1
ATOM 666 C C . VAL A 1 88 ? 23.821 -5.459 13.117 1.00 58.00 88 VAL A C 1
ATOM 668 O O . VAL A 1 88 ? 24.672 -6.345 13.022 1.00 58.00 88 VAL A O 1
ATOM 671 N N . GLU A 1 89 ? 23.516 -4.682 12.074 1.00 54.97 89 GLU A N 1
ATOM 672 C CA . GLU A 1 89 ? 24.096 -4.892 10.735 1.00 54.97 89 GLU A CA 1
ATOM 673 C C . GLU A 1 89 ? 25.585 -4.527 10.642 1.00 54.97 89 GLU A C 1
ATOM 675 O O . GLU A 1 89 ? 26.344 -5.200 9.939 1.00 54.97 89 GLU A O 1
ATOM 680 N N . LYS A 1 90 ? 26.059 -3.526 11.396 1.00 58.62 90 LYS A N 1
ATOM 681 C CA . LYS A 1 90 ? 27.487 -3.152 11.382 1.00 58.62 90 LYS A CA 1
ATOM 682 C C . LYS A 1 90 ? 28.394 -4.220 11.999 1.00 58.62 90 LYS A C 1
ATOM 684 O O . LYS A 1 90 ? 29.567 -4.301 11.635 1.00 58.62 90 LYS A O 1
ATOM 689 N N . HIS A 1 91 ? 27.863 -5.073 12.874 1.00 57.28 91 HIS A N 1
ATOM 690 C CA . HIS A 1 91 ? 28.639 -6.143 13.503 1.00 57.28 91 HIS A CA 1
ATOM 691 C C . HIS A 1 91 ? 28.765 -7.412 12.640 1.00 57.28 91 HIS A C 1
ATOM 693 O O . HIS A 1 91 ? 29.707 -8.181 12.829 1.00 57.28 91 HIS A O 1
ATOM 699 N N . LEU A 1 92 ? 27.878 -7.614 11.658 1.00 54.28 92 LEU A N 1
ATOM 700 C CA . LEU A 1 92 ? 27.907 -8.774 10.753 1.00 54.28 92 LEU A CA 1
ATOM 701 C C . LEU A 1 92 ? 28.826 -8.589 9.532 1.00 54.28 92 LEU A C 1
ATOM 703 O O . LEU A 1 92 ? 29.304 -9.572 8.969 1.00 54.28 92 LEU A O 1
ATOM 707 N N . VAL A 1 93 ? 29.143 -7.350 9.145 1.00 54.88 93 VAL A N 1
ATOM 708 C CA . VAL A 1 93 ? 30.018 -7.074 7.987 1.00 54.88 93 VAL A CA 1
ATOM 709 C C . VAL A 1 93 ? 31.515 -7.224 8.322 1.00 54.88 93 VAL A C 1
ATOM 711 O O . VAL A 1 93 ? 32.322 -7.494 7.434 1.00 54.88 93 VAL A O 1
ATOM 714 N N . SER A 1 94 ? 31.908 -7.136 9.598 1.00 51.84 94 SER A N 1
ATOM 715 C CA . SER A 1 94 ? 33.325 -7.202 10.008 1.00 51.84 94 SER A CA 1
ATOM 716 C C . SER A 1 94 ? 33.905 -8.628 10.061 1.00 51.84 94 SER A C 1
ATOM 718 O O . SER A 1 94 ? 35.110 -8.818 9.905 1.00 51.84 94 SER A O 1
ATOM 720 N N . THR A 1 95 ? 33.077 -9.668 10.207 1.00 50.53 95 THR A N 1
ATOM 721 C CA . THR A 1 95 ? 33.567 -11.060 10.300 1.00 50.53 95 THR A CA 1
ATOM 722 C C . THR A 1 95 ? 33.725 -11.765 8.948 1.00 50.53 95 THR A C 1
ATOM 724 O O . THR A 1 95 ? 34.296 -12.852 8.901 1.00 50.53 95 THR A O 1
ATOM 727 N N . SER A 1 96 ? 33.285 -11.158 7.839 1.00 53.31 96 SER A N 1
ATOM 728 C CA . SER A 1 96 ? 33.330 -11.799 6.511 1.00 53.31 96 SER A CA 1
ATOM 729 C C . SER A 1 96 ? 34.604 -11.511 5.707 1.00 53.31 96 SER A C 1
ATOM 731 O O . SER A 1 96 ? 34.865 -12.188 4.724 1.00 53.31 96 SER A O 1
ATOM 733 N N . LYS A 1 97 ? 35.455 -10.562 6.122 1.00 53.34 97 LYS A N 1
ATOM 734 C CA . LYS A 1 97 ? 36.636 -10.140 5.338 1.00 53.34 97 LYS A CA 1
ATOM 735 C C . LYS A 1 97 ? 37.933 -10.874 5.713 1.00 53.34 97 LYS A C 1
ATOM 737 O O . LYS A 1 97 ? 39.013 -10.288 5.669 1.00 53.34 97 LYS A O 1
ATOM 742 N N . LYS A 1 98 ? 37.835 -12.142 6.132 1.00 54.62 98 LYS A N 1
ATOM 743 C CA . LYS A 1 98 ? 39.013 -12.979 6.440 1.00 54.62 98 LYS A CA 1
ATOM 744 C C . LYS A 1 98 ? 38.863 -14.464 6.081 1.00 54.62 98 LYS A C 1
ATOM 746 O O . LYS A 1 98 ? 39.544 -15.301 6.663 1.00 54.62 98 LYS A O 1
ATOM 751 N N . ARG A 1 99 ? 37.994 -14.792 5.118 1.00 54.53 99 ARG A N 1
ATOM 752 C CA . ARG A 1 99 ? 37.908 -16.127 4.498 1.00 54.53 99 ARG A CA 1
ATOM 753 C C . ARG A 1 99 ? 37.739 -16.016 2.979 1.00 54.53 99 ARG A C 1
ATOM 755 O O . ARG A 1 99 ? 36.689 -16.363 2.466 1.00 54.53 99 ARG A O 1
ATOM 762 N N . ASP A 1 100 ? 38.756 -15.543 2.269 1.00 56.78 100 ASP A N 1
ATOM 763 C CA . ASP A 1 100 ? 38.769 -15.563 0.797 1.00 56.78 100 ASP A CA 1
ATOM 764 C C . ASP A 1 100 ? 40.174 -15.891 0.260 1.00 56.78 100 ASP A C 1
ATOM 766 O O . ASP A 1 100 ? 40.705 -15.159 -0.564 1.00 56.78 100 ASP A O 1
ATOM 770 N N . ASP A 1 101 ? 40.796 -16.981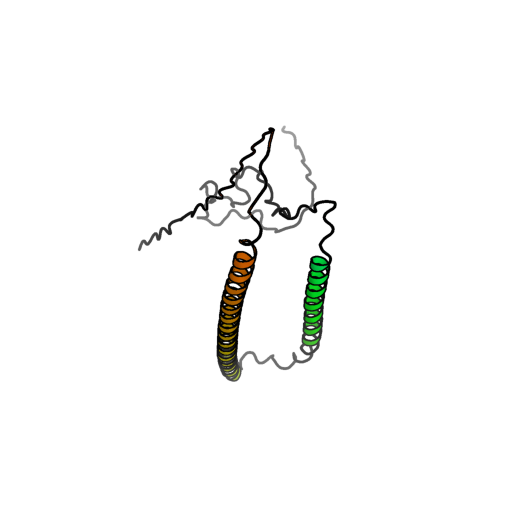 0.732 1.00 55.44 101 ASP A N 1
ATOM 771 C CA . ASP A 1 101 ? 42.041 -17.495 0.117 1.00 55.44 101 ASP A CA 1
ATOM 772 C C . ASP A 1 101 ? 42.028 -19.017 -0.163 1.00 55.44 101 ASP A C 1
ATOM 774 O O . ASP A 1 101 ? 43.044 -19.596 -0.510 1.00 55.44 101 ASP A O 1
ATOM 778 N N . GLU A 1 102 ? 40.875 -19.700 -0.083 1.00 57.97 102 GLU A N 1
ATOM 779 C CA . GLU A 1 102 ? 40.786 -21.154 -0.369 1.00 57.97 102 GLU A CA 1
ATOM 780 C C . GLU A 1 102 ? 39.639 -21.551 -1.322 1.00 57.97 102 GLU A C 1
ATOM 782 O O . GLU A 1 102 ? 39.124 -22.666 -1.276 1.00 57.97 102 GLU A O 1
ATOM 787 N N . THR A 1 103 ? 39.208 -20.671 -2.233 1.00 57.28 103 THR A N 1
ATOM 788 C CA . THR A 1 103 ? 38.137 -21.002 -3.205 1.00 57.28 103 THR A CA 1
ATOM 789 C C . THR A 1 103 ? 38.520 -20.803 -4.672 1.00 57.28 103 THR A C 1
ATOM 791 O O . THR A 1 103 ? 37.672 -20.544 -5.523 1.00 57.28 103 THR A O 1
ATOM 794 N N . GLN A 1 104 ? 39.785 -21.065 -5.024 1.00 56.53 104 GLN A N 1
ATOM 795 C CA . GLN A 1 104 ? 40.166 -21.317 -6.424 1.00 56.53 104 GLN A CA 1
ATOM 796 C C . GLN A 1 104 ? 39.760 -22.713 -6.948 1.00 56.53 104 GLN A C 1
ATOM 798 O O . GLN A 1 104 ? 40.004 -23.027 -8.111 1.00 56.53 104 GLN A O 1
ATOM 803 N N . CYS A 1 105 ? 39.075 -23.551 -6.161 1.00 56.28 105 CYS A N 1
ATOM 804 C CA . CYS A 1 105 ? 38.527 -24.816 -6.657 1.00 56.28 105 CYS A CA 1
ATOM 805 C C . CYS A 1 105 ? 37.139 -24.622 -7.285 1.00 56.28 105 CYS A C 1
ATOM 807 O O . CYS A 1 105 ? 36.097 -24.796 -6.656 1.00 56.28 105 CYS A O 1
ATOM 809 N N . ARG A 1 106 ? 37.129 -24.295 -8.579 1.00 57.09 106 ARG A N 1
ATOM 810 C CA . ARG A 1 106 ? 35.921 -24.053 -9.387 1.00 57.09 106 ARG A CA 1
ATOM 811 C C . ARG A 1 106 ? 35.075 -25.306 -9.696 1.00 57.09 106 ARG A C 1
ATOM 813 O O . ARG A 1 106 ? 34.043 -25.179 -10.347 1.00 57.09 106 ARG A O 1
ATOM 820 N N . PHE A 1 107 ? 35.490 -26.494 -9.242 1.00 56.12 107 PHE A N 1
ATOM 821 C CA . PHE A 1 107 ? 34.881 -27.779 -9.626 1.00 56.12 107 PHE A CA 1
ATOM 822 C C . PHE A 1 107 ? 34.269 -28.603 -8.486 1.00 56.12 107 PHE A C 1
ATOM 824 O O . PHE A 1 107 ? 33.586 -29.584 -8.765 1.00 56.12 107 PHE A O 1
ATOM 831 N N . ALA A 1 108 ? 34.414 -28.203 -7.222 1.00 56.69 108 ALA A N 1
ATOM 832 C CA . ALA A 1 108 ? 33.751 -28.882 -6.111 1.00 56.69 108 ALA A CA 1
ATOM 833 C C . ALA A 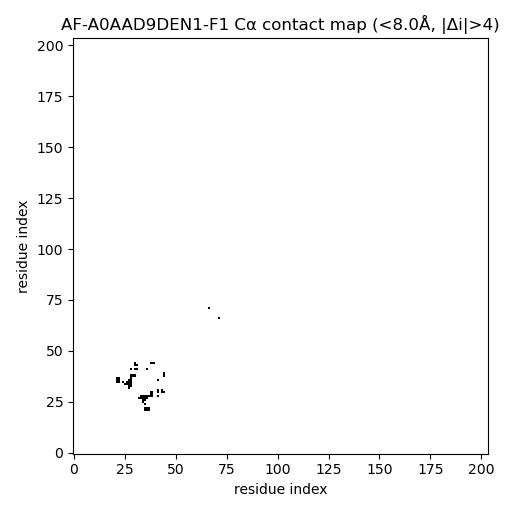1 108 ? 32.590 -28.022 -5.601 1.00 56.69 108 ALA A C 1
ATOM 835 O O . ALA A 1 108 ? 32.761 -27.193 -4.713 1.00 56.69 108 ALA A O 1
ATOM 836 N N . ARG A 1 109 ? 31.388 -28.200 -6.163 1.00 58.53 109 ARG A N 1
ATOM 837 C CA . ARG A 1 109 ? 30.162 -27.795 -5.460 1.00 58.53 109 ARG A CA 1
ATOM 838 C C . ARG A 1 109 ? 29.911 -28.833 -4.359 1.00 58.53 109 ARG A C 1
ATOM 840 O O . ARG A 1 109 ? 29.604 -29.971 -4.706 1.00 58.53 109 ARG A O 1
ATOM 847 N N . PRO A 1 110 ? 30.036 -28.498 -3.062 1.00 57.31 110 PRO A N 1
ATOM 848 C CA . PRO A 1 110 ? 29.778 -29.455 -1.995 1.00 57.31 1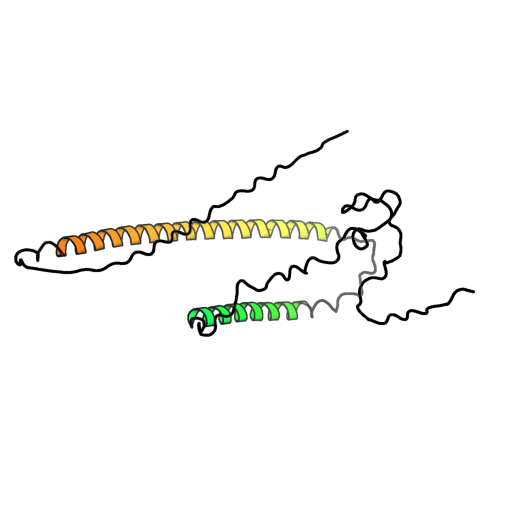10 PRO A CA 1
ATOM 849 C C . PRO A 1 110 ? 28.279 -29.762 -1.965 1.00 57.31 110 PRO A C 1
ATOM 851 O O . PRO A 1 110 ? 27.459 -28.843 -1.884 1.00 57.31 110 PRO A O 1
ATOM 854 N N . ALA A 1 111 ? 27.916 -31.044 -2.007 1.00 59.69 111 ALA A N 1
ATOM 855 C CA . ALA A 1 111 ? 26.530 -31.505 -1.884 1.00 59.69 111 ALA A CA 1
ATOM 856 C C . ALA A 1 111 ? 25.849 -31.033 -0.574 1.00 59.69 111 ALA A C 1
ATOM 858 O O . ALA A 1 111 ? 24.624 -30.978 -0.489 1.00 59.69 111 ALA A O 1
ATOM 859 N N . ASP A 1 112 ? 26.627 -30.597 0.420 1.00 57.97 112 ASP A N 1
ATOM 860 C CA . ASP A 1 112 ? 26.133 -30.103 1.709 1.00 57.97 112 ASP A CA 1
ATOM 861 C C . ASP A 1 112 ? 25.379 -28.764 1.656 1.00 57.97 112 ASP A C 1
ATOM 863 O O . ASP A 1 112 ? 24.615 -28.446 2.576 1.00 57.97 112 ASP A O 1
ATOM 867 N N . LEU A 1 113 ? 25.525 -27.968 0.588 1.00 61.00 113 LEU A N 1
ATOM 868 C CA . LEU A 1 113 ? 24.794 -26.697 0.486 1.00 61.00 113 LEU A CA 1
ATOM 869 C C . LEU A 1 113 ? 23.288 -26.914 0.222 1.00 61.00 113 LEU A C 1
ATOM 871 O O . LEU A 1 113 ? 22.452 -26.139 0.693 1.00 61.00 113 LEU A O 1
ATOM 875 N N . GLU A 1 114 ? 22.929 -27.985 -0.490 1.00 61.78 114 GLU A N 1
ATOM 876 C CA . GLU A 1 114 ? 21.533 -28.356 -0.767 1.00 61.78 114 GLU A CA 1
ATOM 877 C C . GLU A 1 114 ? 20.812 -28.829 0.506 1.00 61.78 114 GLU A C 1
ATOM 879 O O . GLU A 1 114 ? 19.683 -28.406 0.781 1.00 61.78 114 GLU A O 1
ATOM 884 N N . LEU A 1 115 ? 21.487 -29.620 1.348 1.00 63.72 115 LEU A N 1
ATOM 885 C CA . LEU A 1 115 ? 20.894 -30.155 2.576 1.00 63.72 115 LEU A CA 1
ATOM 886 C C . LEU A 1 115 ? 20.605 -29.051 3.612 1.00 63.72 115 LEU A C 1
ATOM 888 O O . LEU A 1 115 ? 19.560 -29.064 4.273 1.00 63.72 115 LEU A O 1
ATOM 892 N N . ASN A 1 116 ? 21.475 -28.040 3.713 1.00 62.78 116 ASN A N 1
ATOM 893 C CA . ASN A 1 116 ? 21.234 -26.882 4.581 1.00 62.78 116 ASN A CA 1
ATOM 894 C C . ASN A 1 116 ? 20.111 -25.971 4.062 1.00 62.78 116 ASN A C 1
ATOM 896 O O . ASN A 1 116 ? 19.326 -25.439 4.854 1.00 62.78 116 ASN A O 1
ATOM 900 N N . LYS A 1 117 ? 19.958 -25.845 2.739 1.00 65.94 117 LYS A N 1
ATOM 901 C CA . LYS A 1 117 ? 18.862 -25.075 2.132 1.00 65.94 117 LYS A CA 1
ATOM 902 C C . LYS A 1 117 ? 17.493 -25.719 2.380 1.00 65.94 117 LYS A C 1
ATOM 904 O O . LYS A 1 117 ? 16.512 -25.000 2.584 1.00 65.94 117 LYS A O 1
ATOM 909 N N . MET A 1 118 ? 17.417 -27.051 2.434 1.00 60.78 118 MET A N 1
ATOM 910 C CA . MET A 1 118 ? 16.183 -27.755 2.809 1.00 60.78 118 MET A CA 1
ATOM 911 C C . MET A 1 118 ? 15.844 -27.600 4.300 1.00 60.78 118 MET A C 1
ATOM 913 O O . MET A 1 118 ? 14.687 -27.328 4.631 1.00 60.78 118 MET A O 1
ATOM 917 N N . LYS A 1 119 ? 16.831 -27.665 5.206 1.00 63.16 119 LYS A N 1
ATOM 918 C CA . LYS A 1 119 ? 16.598 -27.446 6.650 1.00 63.16 119 LYS A CA 1
ATOM 919 C C . LYS A 1 119 ? 16.119 -26.023 6.970 1.00 63.16 119 LYS A C 1
ATOM 921 O O . LYS A 1 119 ? 15.221 -25.858 7.795 1.00 63.16 119 LYS A O 1
ATOM 926 N N . ALA A 1 120 ? 16.624 -25.006 6.267 1.00 59.88 120 ALA A N 1
ATOM 927 C CA . ALA A 1 120 ? 16.182 -23.617 6.444 1.00 59.88 120 ALA A CA 1
ATOM 928 C C . ALA A 1 120 ? 14.703 -23.392 6.056 1.00 59.88 120 ALA A C 1
ATOM 930 O O . ALA A 1 120 ? 14.009 -22.582 6.672 1.00 59.88 120 ALA A O 1
ATOM 931 N N . ARG A 1 121 ? 14.183 -24.142 5.074 1.00 60.47 121 ARG A N 1
ATOM 932 C CA . ARG A 1 121 ? 12.763 -24.075 4.679 1.00 60.47 121 ARG A CA 1
ATOM 933 C C . ARG A 1 121 ? 11.835 -24.742 5.700 1.00 60.47 121 ARG A C 1
ATOM 935 O O . ARG A 1 121 ? 10.722 -24.263 5.902 1.00 60.47 121 ARG A O 1
ATOM 942 N N . ALA A 1 122 ? 12.293 -25.795 6.380 1.00 60.56 122 ALA A N 1
ATOM 943 C CA . ALA A 1 122 ? 11.506 -26.477 7.409 1.00 60.56 122 ALA A CA 1
ATOM 944 C C . ALA A 1 122 ? 11.330 -25.630 8.687 1.00 60.56 122 ALA A C 1
ATOM 946 O O . ALA A 1 122 ? 10.244 -25.619 9.268 1.00 60.56 122 ALA A O 1
ATOM 947 N N . GLY A 1 123 ? 12.355 -24.867 9.088 1.00 61.97 123 GLY A N 1
ATOM 948 C CA . GLY A 1 123 ? 12.296 -24.008 10.280 1.00 61.97 123 GLY A CA 1
ATOM 949 C C . GLY A 1 123 ? 11.277 -22.866 10.175 1.00 61.97 123 GLY A C 1
ATOM 950 O O . GLY A 1 123 ? 10.529 -22.612 11.119 1.00 61.97 123 GLY A O 1
ATOM 951 N N . ASN A 1 124 ? 11.173 -22.227 9.005 1.00 66.81 124 ASN A N 1
ATOM 952 C CA . ASN A 1 124 ? 10.258 -21.095 8.812 1.00 66.81 124 ASN A CA 1
ATOM 953 C C . ASN A 1 124 ? 8.776 -21.494 8.859 1.00 66.81 124 ASN A C 1
ATOM 955 O O . ASN A 1 124 ? 7.950 -20.731 9.357 1.00 66.81 124 ASN A O 1
ATOM 959 N N . LYS A 1 125 ? 8.427 -22.709 8.418 1.00 74.81 125 LYS A N 1
ATOM 960 C CA . LYS A 1 125 ? 7.031 -23.174 8.430 1.00 74.81 125 LYS A CA 1
ATOM 961 C C . LYS A 1 125 ? 6.503 -23.400 9.853 1.00 74.81 125 LYS A C 1
ATOM 963 O O . LYS A 1 125 ? 5.344 -23.105 10.135 1.00 74.81 125 LYS A O 1
ATOM 968 N N . ALA A 1 126 ? 7.350 -23.885 10.764 1.00 76.19 126 ALA A N 1
ATOM 969 C CA . ALA A 1 126 ? 6.981 -24.062 12.170 1.00 76.19 126 ALA A CA 1
ATOM 970 C C . ALA A 1 126 ? 6.810 -22.714 12.894 1.00 76.19 126 ALA A C 1
ATOM 972 O O . ALA A 1 126 ? 5.869 -22.551 13.672 1.00 76.19 126 ALA A O 1
ATOM 973 N N . ALA A 1 127 ? 7.675 -21.738 12.599 1.00 76.31 127 ALA A N 1
ATOM 974 C CA . ALA A 1 127 ? 7.580 -20.392 13.160 1.00 76.31 127 ALA A CA 1
ATOM 975 C C . ALA A 1 127 ? 6.306 -19.660 12.700 1.00 76.31 127 ALA A C 1
ATOM 977 O O . ALA A 1 127 ? 5.593 -19.107 13.536 1.00 76.31 127 ALA A O 1
ATOM 978 N N . GLN A 1 128 ? 5.968 -19.733 11.406 1.00 81.62 128 GLN A N 1
ATOM 979 C CA . GLN A 1 128 ? 4.734 -19.142 10.868 1.00 81.62 128 GLN A CA 1
ATOM 980 C C . GLN A 1 128 ? 3.479 -19.743 11.509 1.00 81.62 128 GLN A C 1
ATOM 982 O O . GLN A 1 128 ? 2.607 -19.003 11.954 1.00 81.62 128 GLN A O 1
ATOM 987 N N . LYS A 1 129 ? 3.420 -21.074 11.656 1.00 90.31 129 LYS A N 1
ATOM 988 C CA . LYS A 1 129 ? 2.273 -21.739 12.294 1.00 90.31 129 LYS A CA 1
ATOM 989 C C . LYS A 1 129 ? 2.108 -21.343 13.765 1.00 90.31 129 LYS A C 1
ATOM 991 O O . LYS A 1 129 ? 0.984 -21.208 14.242 1.00 90.31 129 LYS A O 1
ATOM 996 N N . LYS A 1 130 ? 3.216 -21.147 14.491 1.00 90.19 130 LYS A N 1
ATOM 997 C CA . LYS A 1 130 ? 3.177 -20.682 15.884 1.00 90.19 130 LYS A CA 1
ATOM 998 C C . LYS A 1 130 ? 2.662 -19.241 15.978 1.00 90.19 130 LYS A C 1
ATOM 1000 O O . LYS A 1 130 ? 1.827 -18.969 16.836 1.00 90.19 130 LYS A O 1
ATOM 1005 N N . ALA A 1 131 ? 3.113 -18.356 15.086 1.00 89.50 131 ALA A N 1
ATOM 1006 C CA . ALA A 1 131 ? 2.657 -16.967 15.037 1.00 89.50 131 ALA A CA 1
ATOM 1007 C C . ALA A 1 131 ? 1.154 -16.866 14.715 1.00 89.50 131 ALA A C 1
ATOM 1009 O O . ALA A 1 131 ? 0.422 -16.180 15.422 1.00 89.50 131 ALA A O 1
ATOM 1010 N N . GLU A 1 132 ? 0.673 -17.624 13.726 1.00 93.94 132 GLU A N 1
ATOM 1011 C CA . GLU A 1 132 ? -0.748 -17.658 13.350 1.00 93.94 132 GLU A CA 1
ATOM 1012 C C . GLU A 1 132 ? -1.635 -18.196 14.490 1.00 93.94 132 GLU A C 1
ATOM 1014 O O . GLU A 1 132 ? -2.713 -17.666 14.780 1.00 93.94 132 GLU A O 1
ATOM 1019 N N . GLN A 1 133 ? -1.160 -19.220 15.208 1.00 94.31 133 GLN A N 1
ATOM 1020 C CA . GLN A 1 133 ? -1.870 -19.756 16.367 1.00 94.31 133 GLN A CA 1
ATOM 1021 C C . GLN A 1 133 ? -1.960 -18.729 17.507 1.00 94.31 133 GLN A C 1
ATOM 1023 O O . GLN A 1 133 ? -3.020 -18.594 18.124 1.00 94.31 133 GLN A O 1
ATOM 1028 N N . GLU A 1 134 ? -0.885 -17.991 17.775 1.00 94.81 134 GLU A N 1
ATOM 1029 C CA . GLU A 1 134 ? -0.859 -16.952 18.805 1.00 94.81 134 GLU A CA 1
ATOM 1030 C C . GLU A 1 134 ? -1.770 -15.767 18.449 1.00 94.81 134 GLU A C 1
ATOM 1032 O O . GLU A 1 134 ? -2.571 -15.339 19.285 1.00 94.81 134 GLU A O 1
ATOM 1037 N N . GLU A 1 135 ? -1.748 -15.318 17.193 1.00 95.06 135 GLU A N 1
ATOM 1038 C CA . GLU A 1 135 ? -2.629 -14.257 16.693 1.00 95.06 135 GLU A CA 1
ATOM 1039 C C . GLU A 1 135 ? -4.113 -14.651 16.819 1.00 95.06 135 GLU A C 1
ATOM 1041 O O . GLU A 1 135 ? -4.944 -13.882 17.315 1.00 95.06 135 GLU A O 1
ATOM 1046 N N . SER A 1 136 ? -4.459 -15.893 16.462 1.00 93.88 136 SER A N 1
ATOM 1047 C CA . SER A 1 136 ? -5.831 -16.399 16.608 1.00 93.88 136 SER A CA 1
ATOM 1048 C C . SER A 1 136 ? -6.286 -16.457 18.078 1.00 93.88 136 SER A C 1
ATOM 1050 O O . SER A 1 136 ? -7.454 -16.195 18.391 1.00 93.88 136 SER A O 1
ATOM 1052 N N . ALA A 1 137 ? -5.369 -16.754 19.006 1.00 96.00 137 ALA A N 1
ATOM 1053 C CA . ALA A 1 137 ? -5.652 -16.767 20.436 1.00 96.00 137 ALA A CA 1
ATOM 1054 C C . ALA A 1 137 ? -5.862 -15.348 20.988 1.00 96.00 137 ALA A C 1
ATOM 1056 O O . ALA A 1 137 ? -6.733 -15.156 21.842 1.00 96.00 137 ALA A O 1
ATOM 1057 N N . GLN A 1 138 ? -5.117 -14.359 20.489 1.00 94.56 138 GLN A N 1
ATOM 1058 C CA . GLN A 1 138 ? -5.289 -12.949 20.851 1.00 94.56 138 GLN A CA 1
ATOM 1059 C C . GLN A 1 138 ? -6.641 -12.406 20.368 1.00 94.56 138 GLN A C 1
ATOM 1061 O O . GLN A 1 138 ? -7.417 -11.920 21.194 1.00 94.56 138 GLN A O 1
ATOM 1066 N N . LYS A 1 139 ? -7.009 -12.631 19.099 1.00 95.88 139 LYS A N 1
ATOM 1067 C CA . LYS A 1 139 ? -8.327 -12.247 18.546 1.00 95.88 139 LYS A CA 1
ATOM 1068 C C . LYS A 1 139 ? -9.499 -12.840 19.344 1.00 95.88 139 LYS A C 1
ATOM 1070 O O . LYS A 1 139 ? -10.515 -12.186 19.593 1.00 95.88 139 LYS A O 1
ATOM 1075 N N . ARG A 1 140 ? -9.365 -14.082 19.826 1.00 94.81 140 ARG A N 1
ATOM 1076 C CA . ARG A 1 140 ? -10.370 -14.718 20.706 1.00 94.81 140 ARG A CA 1
ATOM 1077 C C . ARG A 1 140 ? -10.457 -14.079 22.095 1.00 94.81 140 ARG A C 1
ATOM 1079 O O . ARG A 1 140 ? -11.533 -14.092 22.691 1.00 94.81 140 ARG A O 1
ATOM 1086 N N . LYS A 1 141 ? -9.355 -13.563 22.643 1.00 96.62 141 LYS A N 1
ATOM 1087 C CA . LYS A 1 141 ? -9.362 -12.850 23.933 1.00 96.62 141 LYS A CA 1
ATOM 1088 C C . LYS A 1 141 ? -9.996 -11.470 23.786 1.00 96.62 141 LYS A C 1
ATOM 1090 O O . LYS A 1 141 ? -10.855 -11.123 24.590 1.00 96.62 141 LYS A O 1
ATOM 1095 N N . GLU A 1 142 ? -9.643 -10.742 22.735 1.00 96.38 142 GLU A N 1
ATOM 1096 C CA . GLU A 1 142 ? -10.172 -9.407 22.444 1.00 96.38 142 GLU A CA 1
ATOM 1097 C C . GLU A 1 142 ? -11.690 -9.432 22.220 1.00 96.38 142 GLU A C 1
ATOM 1099 O O . GLU A 1 142 ? -12.440 -8.725 22.890 1.00 96.38 142 GLU A O 1
ATOM 1104 N N . THR A 1 143 ? -12.184 -10.352 21.388 1.00 95.19 143 THR A N 1
ATOM 1105 C CA . THR A 1 143 ? -13.634 -10.513 21.165 1.00 95.19 143 THR A CA 1
ATOM 1106 C C . THR A 1 143 ? -14.406 -10.875 22.439 1.00 95.19 143 THR A C 1
ATOM 1108 O O . THR A 1 143 ? -15.550 -10.449 22.604 1.00 95.19 143 THR A O 1
ATOM 1111 N N . LYS A 1 144 ? -13.804 -11.627 23.374 1.00 97.38 144 LYS A N 1
ATOM 1112 C CA . LYS A 1 144 ? -14.398 -11.887 24.698 1.00 97.38 144 LYS A CA 1
ATOM 1113 C C . LYS A 1 144 ? -14.429 -10.631 25.571 1.00 97.38 144 LYS A C 1
ATOM 1115 O O . LYS A 1 144 ? -15.428 -10.415 26.253 1.00 97.38 144 LYS A O 1
ATOM 1120 N N . GLN A 1 145 ? -13.379 -9.810 25.541 1.00 96.38 145 GLN A N 1
ATOM 1121 C CA . GLN A 1 145 ? -13.336 -8.546 26.284 1.00 96.38 145 GLN A CA 1
ATOM 1122 C C . GLN A 1 145 ? -14.380 -7.553 25.764 1.00 96.38 145 GLN A C 1
ATOM 1124 O O . GLN A 1 145 ? -15.139 -7.012 26.564 1.00 96.38 145 GLN A O 1
ATOM 1129 N N . ILE A 1 146 ? -14.504 -7.400 24.442 1.00 95.94 146 ILE A N 1
ATOM 1130 C CA . ILE A 1 146 ? -15.514 -6.528 23.820 1.00 95.94 146 ILE A CA 1
ATOM 1131 C C . ILE A 1 146 ? -16.931 -6.974 24.208 1.00 95.94 146 ILE A C 1
ATOM 1133 O O . ILE A 1 146 ? -17.762 -6.153 24.596 1.00 95.94 146 ILE A O 1
ATOM 1137 N N . LYS A 1 147 ? -17.215 -8.284 24.162 1.00 97.19 147 LYS A N 1
ATOM 1138 C CA . LYS A 1 147 ? -18.520 -8.819 24.588 1.00 97.19 147 LYS A CA 1
ATOM 1139 C C . LYS A 1 147 ? -18.800 -8.547 26.066 1.00 97.19 147 LYS A C 1
ATOM 1141 O O . LYS A 1 147 ? -19.918 -8.165 26.393 1.00 97.19 147 LYS A O 1
ATOM 1146 N N . LYS A 1 148 ? -17.800 -8.702 26.942 1.00 97.56 148 LYS A N 1
ATOM 1147 C CA . LYS A 1 148 ? -17.938 -8.404 28.375 1.00 97.56 148 LYS A CA 1
ATOM 1148 C C . LYS A 1 148 ? -18.229 -6.918 28.615 1.00 97.56 148 LYS A C 1
ATOM 1150 O O . LYS A 1 148 ? -19.184 -6.605 29.315 1.00 97.56 148 LYS A O 1
ATOM 1155 N N . ALA A 1 149 ? -17.471 -6.023 27.980 1.00 96.38 149 ALA A N 1
ATOM 1156 C CA . ALA A 1 149 ? -17.670 -4.579 28.097 1.00 96.38 149 ALA A CA 1
ATOM 1157 C C . ALA A 1 149 ? -19.057 -4.142 27.596 1.00 96.38 149 ALA A C 1
ATOM 1159 O O . ALA A 1 149 ? -19.690 -3.279 28.197 1.00 96.38 149 ALA A O 1
ATOM 1160 N N . LYS A 1 150 ? -19.571 -4.777 26.533 1.00 97.31 150 LYS A N 1
ATOM 1161 C CA . LYS A 1 150 ? -20.915 -4.495 26.011 1.00 97.31 150 LYS A CA 1
ATOM 1162 C C . LYS A 1 150 ? -22.028 -4.901 26.984 1.00 97.31 150 LYS A C 1
ATOM 1164 O O . LYS A 1 150 ? -23.014 -4.179 27.095 1.00 97.31 150 LYS A O 1
ATOM 1169 N N . VAL A 1 151 ? -21.866 -6.020 27.697 1.00 97.12 151 VAL A N 1
ATOM 1170 C CA . VAL A 1 151 ? -22.809 -6.436 28.752 1.00 97.12 151 VAL A CA 1
ATOM 1171 C C . VAL A 1 151 ? -22.783 -5.433 29.907 1.00 97.12 151 VAL A C 1
ATOM 1173 O O . VAL A 1 151 ? -23.834 -4.916 30.276 1.00 97.12 151 VAL A O 1
ATOM 1176 N N . GLU A 1 152 ? -21.598 -5.060 30.388 1.00 96.62 152 GLU A N 1
ATOM 1177 C CA . GLU A 1 152 ? -21.440 -4.106 31.495 1.00 96.62 152 GLU A CA 1
ATOM 1178 C C . GLU A 1 152 ? -21.990 -2.707 31.149 1.00 96.62 152 GLU A C 1
ATOM 1180 O O . GLU A 1 152 ? -22.684 -2.085 31.954 1.00 96.62 152 GLU A O 1
ATOM 1185 N N . GLN A 1 153 ? -21.778 -2.231 29.915 1.00 93.69 153 GLN A N 1
ATOM 1186 C CA . GLN A 1 153 ? -22.392 -0.990 29.427 1.00 93.69 153 GLN A CA 1
ATOM 1187 C C . GLN A 1 153 ? -23.922 -1.073 29.373 1.00 93.69 153 GLN A C 1
ATOM 1189 O O . GLN A 1 153 ? -24.593 -0.094 29.699 1.00 93.69 153 GLN A O 1
ATOM 1194 N N . SER A 1 154 ? -24.484 -2.222 28.979 1.00 94.12 154 SER A N 1
ATOM 1195 C CA . SER A 1 154 ? -25.940 -2.404 28.944 1.00 94.12 154 SER A CA 1
ATOM 1196 C C . SER A 1 154 ? -26.563 -2.436 30.344 1.00 94.12 154 SER A C 1
ATOM 1198 O O . SER A 1 154 ? -27.623 -1.846 30.546 1.00 94.12 154 SER A O 1
ATOM 1200 N N . GLU A 1 155 ? -25.881 -3.028 31.329 1.00 95.31 155 GLU A N 1
ATOM 1201 C CA . GLU A 1 155 ? -26.321 -3.020 32.730 1.00 95.31 155 GLU A CA 1
ATOM 1202 C C . GLU A 1 155 ? -26.248 -1.615 33.333 1.00 95.31 155 GLU A C 1
ATOM 1204 O O . GLU A 1 155 ? -27.202 -1.165 33.969 1.00 95.31 155 GLU A O 1
ATOM 1209 N N . LYS A 1 156 ? -25.158 -0.881 33.072 1.00 94.62 156 LYS A N 1
ATOM 1210 C CA . LYS A 1 156 ? -25.004 0.497 33.549 1.00 94.62 156 LYS A CA 1
ATOM 1211 C C . LYS A 1 156 ? -26.034 1.439 32.925 1.00 94.62 156 LYS A C 1
ATOM 1213 O O . LYS A 1 156 ? -26.597 2.265 33.635 1.00 94.62 156 LYS A O 1
ATOM 1218 N N . LYS A 1 157 ? -26.338 1.288 31.629 1.00 94.38 157 LYS A N 1
ATOM 1219 C CA . LYS A 1 157 ? -27.396 2.068 30.966 1.00 94.38 157 LYS A CA 1
ATOM 1220 C C . LYS A 1 157 ? -28.761 1.828 31.619 1.00 94.38 157 LYS A C 1
ATOM 1222 O O . LYS A 1 157 ? -29.463 2.792 31.898 1.00 94.38 157 LYS A O 1
ATOM 1227 N N . LYS A 1 158 ? -29.093 0.570 31.932 1.00 91.94 158 LYS A N 1
ATOM 1228 C CA . LYS A 1 158 ? -30.360 0.219 32.591 1.00 91.94 158 LYS A CA 1
ATOM 1229 C C . LYS A 1 158 ? -30.494 0.836 33.993 1.00 91.94 158 LYS A C 1
ATOM 1231 O O . LYS A 1 158 ? -31.596 1.193 34.385 1.00 91.94 158 LYS A O 1
ATOM 1236 N N . GLN A 1 159 ? -29.392 0.987 34.733 1.00 88.00 159 GLN A N 1
ATOM 1237 C CA . GLN A 1 159 ? -29.401 1.652 36.046 1.00 88.00 159 GLN A CA 1
ATOM 1238 C C . GLN A 1 159 ? -29.596 3.171 35.944 1.00 88.00 159 GLN A C 1
ATOM 1240 O O . GLN A 1 159 ? -30.294 3.743 36.772 1.00 88.00 159 GLN A O 1
ATOM 1245 N N . VAL A 1 160 ? -29.005 3.823 34.935 1.00 89.12 160 VAL A N 1
ATOM 1246 C CA . VAL A 1 160 ? -29.163 5.276 34.733 1.00 89.12 160 VAL A CA 1
ATOM 1247 C C . VAL A 1 160 ? -30.582 5.621 34.276 1.00 89.12 160 VAL A C 1
ATOM 1249 O O . VAL A 1 160 ? -31.137 6.614 34.727 1.00 89.12 160 VAL A O 1
ATOM 1252 N N . GLU A 1 161 ? -31.187 4.791 33.424 1.00 85.88 161 GLU A N 1
ATOM 1253 C CA . GLU A 1 161 ? -32.560 4.995 32.940 1.00 85.88 161 GLU A CA 1
ATOM 1254 C C . GLU A 1 161 ? -33.593 4.857 34.072 1.00 85.88 161 GLU A C 1
ATOM 1256 O O . GLU A 1 161 ? -34.504 5.669 34.165 1.00 85.88 161 GLU A O 1
ATOM 1261 N N . ALA A 1 162 ? -33.392 3.918 35.004 1.00 79.38 162 ALA A N 1
ATOM 1262 C CA . ALA A 1 162 ? -34.265 3.759 36.171 1.00 79.38 162 ALA A CA 1
ATOM 1263 C C . ALA A 1 162 ? -34.180 4.921 37.183 1.00 79.38 162 ALA A C 1
ATOM 1265 O O . ALA A 1 162 ? -35.121 5.131 37.937 1.00 79.38 162 ALA A O 1
ATOM 1266 N N . ALA A 1 163 ? -33.074 5.672 37.215 1.00 76.12 163 ALA A N 1
ATOM 1267 C CA . ALA A 1 163 ? -32.911 6.814 38.117 1.00 76.12 163 ALA A CA 1
ATOM 1268 C C . ALA A 1 163 ? -33.492 8.127 37.555 1.00 76.12 163 ALA A C 1
ATOM 1270 O O . ALA A 1 163 ? -33.579 9.107 38.285 1.00 76.12 163 ALA A O 1
ATOM 1271 N N . ALA A 1 164 ? -33.864 8.172 36.271 1.00 70.81 164 ALA A N 1
ATOM 1272 C CA . ALA A 1 164 ? -34.359 9.385 35.615 1.00 70.81 164 ALA A CA 1
ATOM 1273 C C . ALA A 1 164 ? -35.896 9.540 35.646 1.00 70.81 164 ALA A C 1
ATOM 1275 O O . ALA A 1 164 ? -36.398 10.591 35.253 1.00 70.81 164 ALA A O 1
ATOM 1276 N N . GLU A 1 165 ? -36.646 8.529 36.105 1.00 63.62 165 GLU A N 1
ATOM 1277 C CA . GLU A 1 165 ? -38.120 8.572 36.165 1.00 63.62 165 GLU A CA 1
ATOM 1278 C C . GLU A 1 165 ? -38.703 9.107 37.494 1.00 63.62 165 GLU A C 1
ATOM 1280 O O . GLU A 1 165 ? -39.920 9.222 37.591 1.00 63.62 165 GLU A O 1
ATOM 1285 N N . GLU A 1 166 ? -37.897 9.500 38.494 1.00 60.59 166 GLU A N 1
ATOM 1286 C CA . GLU A 1 166 ? -38.426 9.974 39.797 1.00 60.59 166 GLU A CA 1
ATOM 1287 C C . GLU A 1 166 ? -38.527 11.511 39.980 1.00 60.59 166 GLU A C 1
ATOM 1289 O O . GLU A 1 166 ? -39.004 11.947 41.021 1.00 60.59 166 GLU A O 1
ATOM 1294 N N . ASP A 1 167 ? -38.180 12.347 38.987 1.00 56.50 167 ASP A N 1
ATOM 1295 C CA . ASP A 1 167 ? -38.133 13.824 39.149 1.00 56.50 167 ASP A CA 1
ATOM 1296 C C . ASP A 1 167 ? -38.848 14.636 38.036 1.00 56.50 167 ASP A C 1
ATOM 1298 O O . ASP A 1 167 ? -38.437 15.747 37.704 1.00 56.50 167 ASP A O 1
ATOM 1302 N N . ASN A 1 168 ? -39.926 14.120 37.428 1.00 58.38 168 ASN A N 1
ATOM 1303 C CA . ASN A 1 168 ? -40.732 14.893 36.463 1.00 58.38 168 ASN A CA 1
ATOM 1304 C C . ASN A 1 168 ? -42.228 14.906 36.811 1.00 58.38 168 ASN A C 1
ATOM 1306 O O . ASN A 1 168 ? -43.063 14.451 36.033 1.00 58.38 168 ASN A O 1
ATOM 1310 N N . ASP A 1 169 ? -42.557 15.490 37.959 1.00 50.19 169 ASP A N 1
ATOM 1311 C CA . ASP A 1 169 ? -43.867 16.088 38.203 1.00 50.19 169 ASP A CA 1
ATOM 1312 C C . ASP A 1 169 ? -43.637 17.539 38.652 1.00 50.19 169 ASP A C 1
ATOM 1314 O O . ASP A 1 169 ? -42.807 17.808 39.517 1.00 50.19 169 ASP A O 1
ATOM 1318 N N . ASP A 1 170 ? -44.382 18.460 38.045 1.00 53.69 170 ASP A N 1
ATOM 1319 C CA . ASP A 1 170 ? -44.441 19.894 38.353 1.00 53.69 170 ASP A CA 1
ATOM 1320 C C . ASP A 1 170 ? -43.321 20.804 37.797 1.00 53.69 170 ASP A C 1
ATOM 1322 O O . ASP A 1 170 ? -42.308 21.079 38.433 1.00 53.69 170 ASP A O 1
ATOM 1326 N N . SER A 1 171 ? -43.562 21.389 36.616 1.00 52.91 171 SER A N 1
ATOM 1327 C CA . SER A 1 171 ? -43.645 22.858 36.482 1.00 52.91 171 SER A CA 1
ATOM 1328 C C . SER A 1 171 ? -43.744 23.301 35.021 1.00 52.91 171 SER A C 1
ATOM 1330 O O . SER A 1 171 ? -42.793 23.314 34.241 1.00 52.91 171 SER A O 1
ATOM 1332 N N . SER A 1 172 ? -44.946 23.741 34.678 1.00 58.75 172 SER A N 1
ATOM 1333 C CA . SER A 1 172 ? -45.288 24.592 33.545 1.00 58.75 172 SER A CA 1
ATOM 1334 C C . SER A 1 172 ? -44.514 25.919 33.526 1.00 58.75 172 SER A C 1
ATOM 1336 O O . SER A 1 172 ? -44.467 26.594 34.551 1.00 58.75 172 SER A O 1
ATOM 1338 N N . SER A 1 173 ? -44.038 26.358 32.349 1.00 45.94 173 SER A N 1
ATOM 1339 C CA . SER A 1 173 ? -44.388 27.643 31.685 1.00 45.94 173 SER A CA 1
ATOM 1340 C C . SER A 1 173 ? -43.289 28.204 30.748 1.00 45.94 173 SER A C 1
ATOM 1342 O O . SER A 1 173 ? -42.145 28.339 31.150 1.00 45.94 173 SER A O 1
ATOM 1344 N N . SER A 1 174 ? -43.707 28.559 29.511 1.00 45.78 174 SER A N 1
ATOM 1345 C CA . SER A 1 174 ? -43.316 29.714 28.642 1.00 45.78 174 SER A CA 1
ATOM 1346 C C . SER A 1 174 ? -41.824 30.079 28.427 1.00 45.78 174 SER A C 1
ATOM 1348 O O . SER A 1 174 ? -41.064 30.131 29.372 1.00 45.78 174 SER A O 1
ATOM 1350 N N . SER A 1 175 ? -41.295 30.529 27.279 1.00 47.16 175 SER A N 1
ATOM 1351 C CA . SER A 1 175 ? -41.786 30.933 25.945 1.00 47.16 175 SER A CA 1
ATOM 1352 C C . SER A 1 175 ? -40.591 31.491 25.130 1.00 47.16 175 SER A C 1
ATOM 1354 O O . SER A 1 175 ? -39.813 32.243 25.705 1.00 47.16 175 SER A O 1
ATOM 1356 N N . GLY A 1 176 ? -40.537 31.244 23.807 1.00 42.88 176 GLY A N 1
ATOM 1357 C CA . GLY A 1 176 ? -39.784 32.024 22.786 1.00 42.88 176 GLY A CA 1
ATOM 1358 C C . GLY A 1 176 ? -38.251 31.851 22.772 1.00 42.88 176 GLY A C 1
ATOM 1359 O O . GLY A 1 176 ? -37.643 31.669 23.811 1.00 42.88 176 GLY A O 1
ATOM 1360 N N . SER A 1 177 ? -37.509 31.906 21.662 1.00 41.94 177 SER A N 1
ATOM 1361 C CA . SER A 1 177 ? -37.785 32.246 20.257 1.00 41.94 177 SER A CA 1
ATOM 1362 C C . SER A 1 177 ? -36.495 32.016 19.433 1.00 41.94 177 SER A C 1
ATOM 1364 O O . SER A 1 177 ? -35.429 32.376 19.915 1.00 41.94 177 SER A O 1
ATOM 1366 N N . SER A 1 178 ? -36.622 31.467 18.210 1.00 45.31 178 SER A N 1
ATOM 1367 C CA . SER A 1 178 ? -35.814 31.702 16.976 1.00 45.31 178 SER A CA 1
ATOM 1368 C C . SER A 1 178 ? -34.275 31.852 17.078 1.00 45.31 178 SER A C 1
ATOM 1370 O O . SER A 1 178 ? -33.782 32.788 17.694 1.00 45.31 178 SER A O 1
ATOM 1372 N N . SER A 1 179 ? -33.441 31.120 16.329 1.00 42.19 179 SER A N 1
ATOM 1373 C CA . SER A 1 179 ? -33.300 31.261 14.865 1.00 42.19 179 SER A CA 1
ATOM 1374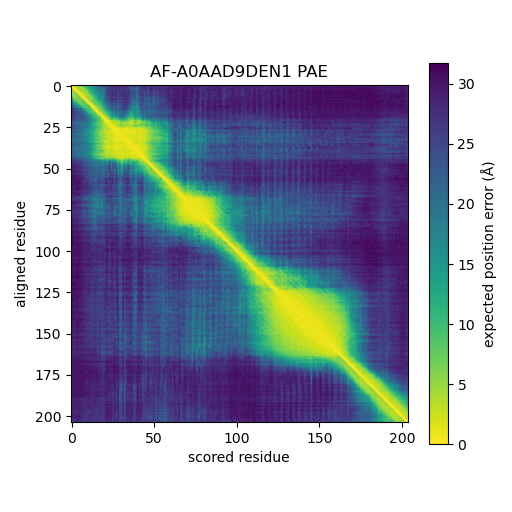 C C . SER A 1 179 ? -32.228 30.305 14.282 1.00 42.19 179 SER A C 1
ATOM 1376 O O . SER A 1 179 ? -31.180 30.113 14.890 1.00 42.19 179 SER A O 1
ATOM 1378 N N . SER A 1 180 ? -32.563 29.718 13.121 1.00 45.88 180 SER A N 1
ATOM 1379 C CA . SER A 1 180 ? -31.763 29.379 11.913 1.00 45.88 180 SER A CA 1
ATOM 1380 C C . SER A 1 180 ? -30.243 29.656 11.938 1.00 45.88 180 SER A C 1
ATOM 1382 O O . SER A 1 180 ? -29.832 30.717 12.395 1.00 45.88 180 SER A O 1
ATOM 1384 N N . SER A 1 181 ? -29.362 28.815 11.381 1.00 41.97 181 SER A N 1
ATOM 1385 C CA . SER A 1 181 ? -29.431 28.315 9.997 1.00 41.97 181 SER A CA 1
ATOM 1386 C C . SER A 1 181 ? -28.668 27.006 9.766 1.00 41.97 181 SER A C 1
ATOM 1388 O O . SER A 1 181 ? -27.596 26.778 10.328 1.00 41.97 181 SER A O 1
ATOM 1390 N N . ASP A 1 182 ? -29.255 26.219 8.874 1.00 48.09 182 ASP A N 1
ATOM 1391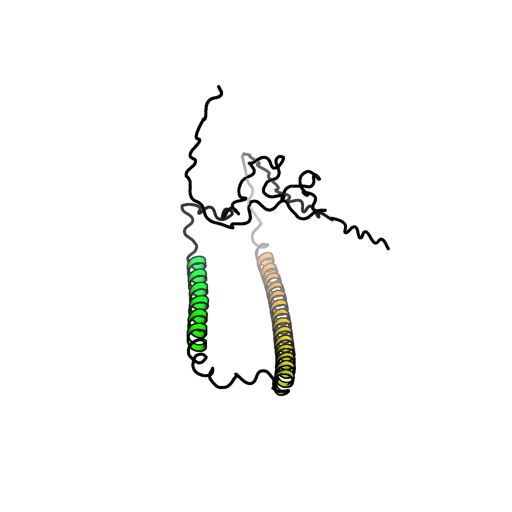 C CA . ASP A 1 182 ? -28.776 25.034 8.170 1.00 48.09 182 ASP A CA 1
ATOM 1392 C C . ASP A 1 182 ? -27.505 25.300 7.347 1.00 48.09 182 ASP A C 1
ATOM 1394 O O . ASP A 1 182 ? -27.455 26.307 6.653 1.00 48.09 182 ASP A O 1
ATOM 1398 N N . GLU A 1 183 ? -26.540 24.375 7.358 1.00 56.06 183 GLU A N 1
ATOM 1399 C CA . GLU A 1 183 ? -25.618 24.128 6.235 1.00 56.06 183 GLU A CA 1
ATOM 1400 C C . GLU A 1 183 ? -25.267 22.625 6.236 1.00 56.06 183 GLU A C 1
ATOM 1402 O O . GLU A 1 183 ? -24.408 22.136 6.975 1.00 56.06 183 GLU A O 1
ATOM 1407 N N . ASP A 1 184 ? -26.023 21.910 5.411 1.00 51.81 184 ASP A N 1
ATOM 1408 C CA . ASP A 1 184 ? -25.892 20.517 4.996 1.00 51.81 184 ASP A CA 1
ATOM 1409 C C . ASP A 1 184 ? -24.645 20.337 4.113 1.00 51.81 184 ASP A C 1
ATOM 1411 O O . ASP A 1 184 ? -24.420 21.133 3.199 1.00 51.81 184 ASP A O 1
ATOM 1415 N N . SER A 1 185 ? -23.833 19.299 4.331 1.00 57.31 185 SER A N 1
ATOM 1416 C CA . SER A 1 185 ? -22.860 18.832 3.326 1.00 57.31 185 SER A CA 1
ATOM 1417 C C . SER A 1 185 ? -22.402 17.406 3.617 1.00 57.31 185 SER A C 1
ATOM 1419 O O . SER A 1 185 ? -21.353 17.148 4.212 1.00 57.31 185 SER A O 1
ATOM 1421 N N . GLU A 1 186 ? -23.217 16.469 3.146 1.00 62.09 186 GLU A N 1
ATOM 1422 C CA . GLU A 1 186 ? -22.897 15.057 2.999 1.00 62.09 186 GLU A CA 1
ATOM 1423 C C . GLU A 1 186 ? -21.842 14.862 1.893 1.00 62.09 186 GLU A C 1
ATOM 1425 O O . GLU A 1 186 ? -22.068 15.128 0.713 1.00 62.09 186 GLU A O 1
ATOM 1430 N N . GLY A 1 187 ? -20.656 14.387 2.275 1.00 50.09 187 GLY A N 1
ATOM 1431 C CA . GLY A 1 187 ? -19.601 13.971 1.351 1.00 50.09 187 GLY A CA 1
ATOM 1432 C C . GLY A 1 187 ? -19.629 12.463 1.115 1.00 50.09 187 GLY A C 1
ATOM 1433 O O . GLY A 1 187 ? -18.826 11.732 1.691 1.00 50.09 187 GLY A O 1
ATOM 1434 N N . GLU A 1 188 ? -20.547 11.994 0.271 1.00 54.53 188 GLU A N 1
ATOM 1435 C CA . GLU A 1 188 ? -20.622 10.607 -0.202 1.00 54.53 188 GLU A CA 1
ATOM 1436 C C . GLU A 1 188 ? -19.467 10.313 -1.184 1.00 54.53 188 GLU A C 1
ATOM 1438 O O . GLU A 1 188 ? -19.509 10.648 -2.370 1.00 54.53 188 GLU A O 1
ATOM 1443 N N . ALA A 1 189 ? -18.394 9.684 -0.700 1.00 60.25 189 ALA A N 1
ATOM 1444 C CA . ALA A 1 189 ? -17.301 9.220 -1.551 1.00 60.25 189 ALA A CA 1
ATOM 1445 C C . ALA A 1 189 ? -17.689 7.907 -2.255 1.00 60.25 189 ALA A C 1
ATOM 1447 O O . ALA A 1 189 ? -17.499 6.808 -1.728 1.00 60.25 189 ALA A O 1
ATOM 1448 N N . LYS A 1 190 ? -18.213 8.034 -3.479 1.00 56.69 190 LYS A N 1
ATOM 1449 C CA . LYS A 1 190 ? -18.399 6.931 -4.431 1.00 56.69 190 LYS A CA 1
ATOM 1450 C C . LYS A 1 190 ? -17.081 6.188 -4.668 1.00 56.69 190 LYS A C 1
ATOM 1452 O O . LYS A 1 190 ? -16.154 6.717 -5.281 1.00 56.69 190 LYS A O 1
ATOM 1457 N N . LYS A 1 191 ? -17.029 4.927 -4.234 1.00 55.28 191 LYS A N 1
ATOM 1458 C CA . LYS A 1 191 ? -16.090 3.931 -4.756 1.00 55.28 191 LYS A CA 1
ATOM 1459 C C . LYS A 1 191 ? -16.500 3.612 -6.190 1.00 55.28 191 LYS A C 1
ATOM 1461 O O . LYS A 1 191 ? -17.585 3.091 -6.420 1.00 55.28 191 LYS A O 1
ATOM 1466 N N . VAL A 1 192 ? -15.648 3.968 -7.143 1.00 62.00 192 VAL A N 1
ATOM 1467 C CA . VAL A 1 192 ? -15.741 3.491 -8.522 1.00 62.00 192 VAL A CA 1
ATOM 1468 C C . VAL A 1 192 ? -14.827 2.279 -8.657 1.00 62.00 192 VAL A C 1
ATOM 1470 O O . VAL A 1 192 ? -13.606 2.404 -8.740 1.00 62.00 192 VAL A O 1
ATOM 1473 N N . ASP A 1 193 ? -15.425 1.093 -8.630 1.00 51.56 193 ASP A N 1
ATOM 1474 C CA . ASP A 1 193 ? -14.773 -0.150 -9.026 1.00 51.56 193 ASP A CA 1
ATOM 1475 C C . ASP A 1 193 ? -14.508 -0.083 -10.535 1.00 51.56 193 ASP A C 1
ATOM 1477 O O . ASP A 1 193 ? -15.422 -0.118 -11.357 1.00 51.56 193 ASP A O 1
ATOM 1481 N N . SER A 1 194 ? -13.241 0.111 -10.903 1.00 61.69 194 SER A N 1
ATOM 1482 C CA . SER A 1 194 ? -12.797 0.066 -12.296 1.00 61.69 194 SER A CA 1
ATOM 1483 C C . SER A 1 194 ? -12.335 -1.352 -12.602 1.00 61.69 194 SER A C 1
ATOM 1485 O O . SER A 1 194 ? -11.170 -1.697 -12.409 1.00 61.69 194 SER A O 1
ATOM 1487 N N . ASP A 1 195 ? -13.286 -2.167 -13.041 1.00 56.91 195 ASP A N 1
ATOM 1488 C CA . ASP A 1 195 ? -13.047 -3.442 -13.704 1.00 56.91 195 ASP A CA 1
ATOM 1489 C C . ASP A 1 195 ? -12.336 -3.159 -15.041 1.00 56.91 195 ASP A C 1
ATOM 1491 O O . ASP A 1 195 ? -12.817 -2.395 -15.881 1.00 56.91 195 ASP A O 1
ATOM 1495 N N . SER A 1 196 ? -11.137 -3.698 -15.225 1.00 59.34 196 SER A N 1
ATOM 1496 C CA . SER A 1 196 ? -10.452 -3.708 -16.520 1.00 59.34 196 SER A CA 1
ATOM 1497 C C . SER A 1 196 ? -9.956 -5.117 -16.782 1.00 59.34 196 SER A C 1
ATOM 1499 O O . SER A 1 196 ? -8.804 -5.459 -16.531 1.00 59.34 196 SER A O 1
ATOM 1501 N N . SER A 1 197 ? -10.918 -5.932 -17.212 1.00 58.25 197 SER A N 1
ATOM 1502 C CA . SER A 1 197 ? -10.837 -6.875 -18.330 1.00 58.25 197 SER A CA 1
ATOM 1503 C C . SER A 1 197 ? -9.425 -7.193 -18.838 1.00 58.25 197 SER A C 1
ATOM 1505 O O . SER A 1 197 ? -8.824 -6.435 -19.600 1.00 58.25 197 SER A O 1
ATOM 1507 N N . SER A 1 198 ? -8.967 -8.379 -18.431 1.00 55.41 198 SER A N 1
ATOM 1508 C CA . SER A 1 198 ? -8.027 -9.234 -19.155 1.00 55.41 198 SER A CA 1
ATOM 1509 C C . SER A 1 198 ? -8.617 -9.571 -20.521 1.00 55.41 198 SER A C 1
ATOM 1511 O O . SER A 1 198 ? -9.707 -10.137 -20.586 1.00 55.41 198 SER A O 1
ATOM 1513 N N . SER A 1 199 ? -7.925 -9.221 -21.597 1.00 62.84 199 SER A N 1
ATOM 1514 C CA . SER A 1 199 ? -8.132 -9.842 -22.904 1.00 62.84 199 SER A CA 1
ATOM 1515 C C . SER A 1 199 ? -6.878 -10.646 -23.216 1.00 62.84 199 SER A C 1
ATOM 1517 O O . SER A 1 199 ? -5.832 -10.092 -23.558 1.00 62.84 199 SER A O 1
ATOM 1519 N N . ASP A 1 200 ? -7.007 -11.946 -22.975 1.00 60.00 200 ASP A N 1
ATOM 1520 C CA . ASP A 1 200 ? -6.175 -13.014 -23.499 1.00 60.00 200 ASP A CA 1
ATOM 1521 C C . ASP A 1 200 ? -6.396 -13.085 -25.021 1.00 60.00 200 ASP A C 1
ATOM 1523 O O . ASP A 1 200 ? -7.486 -13.437 -25.467 1.00 60.00 200 ASP A O 1
ATOM 1527 N N . ASP A 1 201 ? -5.381 -12.717 -25.805 1.00 64.31 201 ASP A N 1
ATOM 1528 C CA . ASP A 1 201 ? -5.306 -13.034 -27.235 1.00 64.31 201 ASP A CA 1
ATOM 1529 C C . ASP A 1 201 ? -4.298 -14.177 -27.401 1.00 64.31 201 ASP A C 1
ATOM 1531 O O . ASP A 1 201 ? -3.082 -14.008 -27.257 1.00 64.31 201 ASP A O 1
ATOM 1535 N N . ASP A 1 202 ? -4.880 -15.350 -27.619 1.00 69.25 202 ASP A N 1
ATOM 1536 C CA . ASP A 1 202 ? -4.298 -16.643 -27.949 1.00 69.25 202 ASP A CA 1
ATOM 1537 C C . ASP A 1 202 ? -4.367 -16.754 -29.482 1.00 69.25 202 ASP A C 1
ATOM 1539 O O . ASP A 1 202 ? -5.469 -16.725 -30.021 1.00 69.25 202 ASP A O 1
ATOM 1543 N N . GLU A 1 203 ? -3.239 -16.835 -30.196 1.00 73.94 203 GLU A N 1
ATOM 1544 C CA . GLU A 1 203 ? -3.226 -17.411 -31.549 1.00 73.94 203 GLU A CA 1
ATOM 1545 C C . GLU A 1 203 ? -1.921 -18.174 -31.828 1.00 73.94 203 GLU A C 1
ATOM 1547 O O . GLU A 1 203 ? -0.834 -17.800 -31.372 1.00 73.94 203 GLU A O 1
ATOM 1552 N N . GLU A 1 204 ? -2.142 -19.279 -32.548 1.00 71.12 204 GLU A N 1
ATOM 1553 C CA . GLU A 1 204 ? -1.320 -20.460 -32.856 1.00 71.12 204 GLU A CA 1
ATOM 1554 C C . GLU A 1 204 ? -0.004 -20.229 -33.617 1.00 71.12 204 GLU A C 1
ATOM 1556 O O . GLU A 1 204 ? 0.082 -19.323 -34.479 1.00 71.12 204 GLU A O 1
#

Secondary structure (DSSP, 8-state):
----------------S--S--PPTT-B-TTT--BSS-GGG-TTS-S---------TT----TT-PPPHHHHHHHHHHHHHHHHHHHHHHHHSTTSTT--SS---TT---THHHHHHHHHHHHHHHHHHHHHHHHHHHHHHHHHHHHHHHHHHHHHHHHHHHHSSSS-------------------------------------

Mean predicted aligned error: 22.19 Å

Organism: NCBI:txid267567

pLDDT: mean 70.22, std 17.73, range [40.72, 97.56]

Solvent-accessible surface area (backbone atoms only — not comparable to full-atom values): 14164 Å² total; per-residue (Å²): 138,82,86,84,82,85,82,86,84,87,83,89,79,93,79,77,99,79,82,81,74,66,51,63,92,88,47,59,16,85,89,77,70,46,64,68,46,51,68,93,71,36,87,83,58,65,93,71,77,69,82,78,63,76,65,80,67,91,62,74,83,60,88,88,65,74,73,50,75,63,57,53,51,52,52,52,54,53,50,52,56,53,55,57,54,58,57,58,56,64,64,63,63,68,74,63,84,80,76,85,87,83,74,88,63,90,80,72,81,65,74,64,62,60,58,53,56,55,53,57,57,57,55,53,55,57,52,51,54,51,53,54,54,51,52,54,52,49,55,57,50,50,57,50,51,54,53,51,54,51,52,54,51,53,54,52,50,55,56,55,59,68,68,66,74,82,80,85,77,89,81,90,80,90,80,90,79,90,81,88,83,90,84,88,81,86,80,82,79,78,83,78,85,80,84,74,81,86,78,86,84,86,83,135

InterPro domains:
  IPR025829 Zinc knuckle CX2CX3GHX4C [PF13696] (24-44)
  IPR036875 Zinc finger, CCHC-type superfamily [SSF57756] (10-50)

Sequence (204 aa):
MGGEEESQSNTQGGATKRKESTPPDGYVCRLCSVPGHWIQVCPTKKTGDKKRKRTPSDHVPVPGKDPSPEDVAEAQKMQEILLRNVSVEKHLVSTSKKRDDETQCRFARPADLELNKMKARAGNKAAQKKAEQEESAQKRKETKQIKKAKVEQSEKKKQVEAAAEEDNDDSSSSSGSSSSSDEDSEGEAKKVDSDSSSSDDDEE